Protein AF-A0A2D9GBA1-F1 (afdb_monomer)

Secondary structure (DSSP, 8-state):
----EEEEEEHHHHEEEEE-TT-EEEETTEEEEEEE--TTS-EEEEEPHHHHH-TTTT-SSEEEEEEETTEEEEEEEE--SSS--HIIIIIHHHHHHHHT-BTTEE-HHHH--SS--HHHHTBTB--TTHHHHHS--SEEPPHHHHHHHHHTHHHHSS-HHHHHHHGGGEEEEEEE-TTSS---GGGHHHHHHHHHHHHHHHHHHHHHHB--SS-TT---SB-GGG--HHHHHHHHHHHHHHHT-

Structure (mmCIF, N/CA/C/O backbone):
data_AF-A0A2D9GBA1-F1
#
_entry.id   AF-A0A2D9GBA1-F1
#
loop_
_atom_site.group_PDB
_atom_site.id
_atom_site.type_symbol
_atom_site.label_atom_id
_atom_site.label_alt_id
_atom_site.label_comp_id
_atom_site.label_asym_id
_atom_site.label_entity_id
_atom_site.label_seq_id
_atom_site.pdbx_PDB_ins_code
_atom_site.Cartn_x
_atom_site.Cartn_y
_atom_site.Cartn_z
_atom_site.occupancy
_atom_site.B_iso_or_equiv
_atom_site.auth_seq_id
_atom_site.auth_comp_id
_atom_site.auth_asym_id
_atom_site.auth_atom_id
_atom_site.pdbx_PDB_model_num
ATOM 1 N N . MET A 1 1 ? -22.176 -2.071 18.574 1.00 50.50 1 MET A N 1
ATOM 2 C CA . MET A 1 1 ? -20.781 -2.343 18.177 1.00 50.50 1 MET A CA 1
ATOM 3 C C . MET A 1 1 ? -20.318 -1.220 17.273 1.00 50.50 1 MET A C 1
ATOM 5 O O . MET A 1 1 ? -21.078 -0.788 16.412 1.00 50.50 1 MET A O 1
ATOM 9 N N . LYS A 1 2 ? -19.145 -0.663 17.540 1.00 62.94 2 LYS A N 1
ATOM 10 C CA . LYS A 1 2 ? -18.635 0.485 16.796 1.00 62.94 2 LYS A CA 1
ATOM 11 C C . LYS A 1 2 ? -18.026 0.060 15.461 1.00 62.94 2 LYS A C 1
ATOM 13 O O . LYS A 1 2 ? -17.567 -1.067 15.314 1.00 62.94 2 LYS A O 1
ATOM 18 N N . LYS A 1 3 ? -18.099 0.947 14.468 1.00 77.75 3 LYS A N 1
ATOM 19 C CA . LYS A 1 3 ? -17.964 0.598 13.052 1.00 77.75 3 LYS A CA 1
ATOM 20 C C . LYS A 1 3 ? -16.505 0.662 12.599 1.00 77.75 3 LYS A C 1
ATOM 22 O O . LYS A 1 3 ? -15.940 1.745 12.481 1.00 77.75 3 LYS A O 1
ATOM 27 N N . ILE A 1 4 ? -15.918 -0.491 12.276 1.00 86.00 4 ILE A N 1
ATOM 28 C CA . ILE A 1 4 ? -14.729 -0.531 11.417 1.00 86.00 4 ILE A CA 1
ATOM 29 C C . ILE A 1 4 ? -15.195 -0.194 10.005 1.00 86.00 4 ILE A C 1
ATOM 31 O O . ILE A 1 4 ? -16.0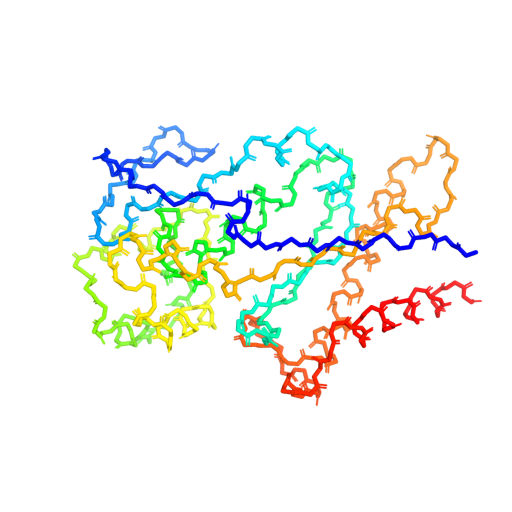39 -0.893 9.436 1.00 86.00 4 ILE A O 1
ATOM 35 N N . THR A 1 5 ? -14.678 0.899 9.450 1.00 88.69 5 THR A N 1
ATOM 36 C CA . THR A 1 5 ? -15.008 1.295 8.078 1.00 88.69 5 THR A CA 1
ATOM 37 C C . THR A 1 5 ? -13.979 0.704 7.128 1.00 88.69 5 THR A C 1
ATOM 39 O O . THR A 1 5 ? -12.782 0.718 7.402 1.00 88.69 5 THR A O 1
ATOM 42 N N . TYR A 1 6 ? -14.460 0.146 6.023 1.00 89.38 6 TYR A N 1
ATOM 43 C CA . TYR A 1 6 ? -13.643 -0.541 5.037 1.00 89.38 6 TYR A CA 1
ATOM 44 C C . TYR A 1 6 ? -13.775 0.142 3.681 1.00 89.38 6 TYR A C 1
ATOM 46 O O . TYR A 1 6 ? -14.885 0.334 3.180 1.00 89.38 6 TYR A O 1
ATOM 54 N N . HIS A 1 7 ? -12.633 0.470 3.087 1.00 91.94 7 HIS A N 1
ATOM 55 C CA . HIS A 1 7 ? -12.538 1.081 1.769 1.00 91.94 7 HIS A CA 1
ATOM 56 C C . HIS A 1 7 ? -11.675 0.233 0.842 1.00 91.94 7 HIS A C 1
ATOM 58 O O . HIS A 1 7 ? -10.654 -0.312 1.261 1.00 91.94 7 HIS A O 1
ATOM 64 N N . THR A 1 8 ? -12.079 0.155 -0.426 1.00 94.69 8 THR A N 1
ATOM 65 C CA . THR A 1 8 ? -11.348 -0.544 -1.489 1.00 94.69 8 THR A CA 1
ATOM 66 C C . THR A 1 8 ? -11.169 0.383 -2.673 1.00 94.69 8 THR A C 1
ATOM 68 O O . THR A 1 8 ? -12.131 1.017 -3.109 1.00 94.69 8 THR A O 1
ATOM 71 N N . HIS A 1 9 ? -9.954 0.444 -3.211 1.00 95.56 9 HIS A N 1
ATOM 72 C CA . HIS A 1 9 ? -9.634 1.297 -4.348 1.00 95.56 9 HIS A CA 1
ATOM 73 C C . HIS A 1 9 ? -8.654 0.615 -5.297 1.00 95.56 9 HIS A C 1
ATOM 75 O O . HIS A 1 9 ? -7.637 0.071 -4.864 1.00 95.56 9 HIS A O 1
ATOM 81 N N . LYS A 1 10 ? -8.925 0.688 -6.601 1.00 97.06 10 LYS A N 1
ATOM 82 C CA . LYS A 1 10 ? -7.969 0.270 -7.629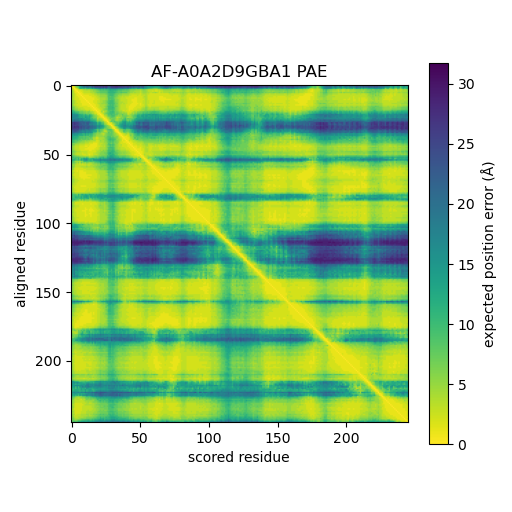 1.00 97.06 10 LYS A CA 1
ATOM 83 C C . LYS A 1 10 ? -6.883 1.323 -7.800 1.00 97.06 10 LYS A C 1
ATOM 85 O O . LYS A 1 10 ? -7.149 2.524 -7.710 1.00 97.06 10 LYS A O 1
ATOM 90 N N . ALA A 1 11 ? -5.646 0.882 -8.030 1.00 97.38 11 ALA A N 1
ATOM 91 C CA . ALA A 1 11 ? -4.542 1.817 -8.217 1.00 97.38 11 ALA A CA 1
ATOM 92 C C . ALA A 1 11 ? -4.711 2.647 -9.496 1.00 97.38 11 ALA A C 1
ATOM 94 O O . ALA A 1 11 ? -4.416 3.839 -9.468 1.00 97.38 11 ALA A O 1
ATOM 95 N N . GLU A 1 12 ? -5.229 2.050 -10.573 1.00 96.69 12 GLU A N 1
ATOM 96 C CA . GLU A 1 12 ? -5.469 2.739 -11.851 1.00 96.69 12 GLU A CA 1
ATOM 97 C C . GLU A 1 12 ? -6.432 3.932 -11.730 1.00 96.69 12 GLU A C 1
ATOM 99 O O . GLU A 1 12 ? -6.263 4.932 -12.422 1.00 96.69 12 GLU A O 1
ATOM 104 N N . ASP A 1 13 ? -7.395 3.880 -10.804 1.00 95.50 13 ASP A N 1
ATOM 105 C CA . ASP A 1 13 ? -8.321 4.993 -10.588 1.00 95.50 13 ASP A CA 1
ATOM 106 C C . ASP A 1 13 ? -7.647 6.157 -9.852 1.00 95.50 13 ASP A C 1
ATOM 108 O O . ASP A 1 13 ? -7.942 7.335 -10.096 1.00 95.50 13 ASP A O 1
ATOM 112 N N . MET A 1 14 ? -6.777 5.816 -8.897 1.00 94.50 14 MET A N 1
ATOM 113 C CA . MET A 1 14 ? -6.156 6.755 -7.963 1.00 94.50 14 MET A CA 1
ATOM 114 C C . MET A 1 14 ? -4.890 7.403 -8.502 1.00 94.50 14 MET A C 1
ATOM 116 O O . MET A 1 14 ? -4.565 8.520 -8.085 1.00 94.50 14 MET A O 1
ATOM 120 N N . PHE A 1 15 ? -4.171 6.712 -9.382 1.00 95.25 15 PHE A N 1
ATOM 121 C CA . PHE A 1 15 ? -2.838 7.096 -9.808 1.00 95.25 15 PHE A CA 1
ATOM 122 C C . PHE A 1 15 ? -2.733 7.201 -11.321 1.00 95.25 15 PHE A C 1
ATOM 124 O O . PHE A 1 15 ? -3.076 6.284 -12.058 1.00 95.25 15 PHE A O 1
ATOM 131 N N . GLU A 1 16 ? -2.148 8.304 -11.767 1.00 93.50 16 GLU A N 1
ATOM 132 C CA . GLU A 1 16 ? -1.677 8.472 -13.131 1.00 93.50 16 GLU A CA 1
ATOM 133 C C . GLU A 1 16 ? -0.152 8.368 -13.157 1.00 93.50 16 GLU A C 1
ATOM 135 O O . GLU A 1 16 ? 0.546 8.938 -12.316 1.00 93.50 16 GLU A O 1
ATOM 140 N N . VAL A 1 17 ? 0.369 7.640 -14.141 1.00 91.50 17 VAL A N 1
ATOM 141 C CA . VAL A 1 17 ? 1.807 7.498 -14.358 1.00 91.50 17 VAL A CA 1
ATOM 142 C C . VAL A 1 17 ? 2.256 8.517 -15.396 1.00 91.50 17 VAL A C 1
ATOM 144 O O . VAL A 1 17 ? 1.786 8.491 -16.538 1.00 91.50 17 VAL A O 1
ATOM 147 N N . THR A 1 18 ? 3.202 9.378 -15.025 1.00 90.00 18 THR A N 1
ATOM 148 C CA . THR A 1 18 ? 3.797 10.371 -15.931 1.00 90.00 18 THR A CA 1
ATOM 149 C C . THR A 1 18 ? 5.322 10.271 -15.941 1.00 90.00 18 THR A C 1
ATOM 151 O O . THR A 1 18 ? 5.943 9.799 -14.988 1.00 90.00 18 THR A O 1
ATOM 154 N N . ARG A 1 19 ? 5.955 10.681 -17.050 1.00 86.00 19 ARG A N 1
ATOM 155 C CA . ARG A 1 19 ? 7.415 10.850 -17.097 1.00 86.00 19 ARG A CA 1
ATOM 156 C C . ARG A 1 19 ? 7.761 12.231 -16.563 1.00 86.00 19 ARG A C 1
ATOM 158 O O . ARG A 1 19 ? 7.369 13.235 -17.160 1.00 86.00 19 ARG A O 1
ATOM 165 N N . ASN A 1 20 ? 8.587 12.286 -15.530 1.00 80.75 20 ASN A N 1
ATOM 166 C CA . ASN A 1 20 ? 9.262 13.512 -15.153 1.00 80.75 20 ASN A CA 1
ATOM 167 C C . ASN A 1 20 ? 10.344 13.827 -16.198 1.00 80.75 20 ASN A C 1
ATOM 169 O O . ASN A 1 20 ? 11.438 13.255 -16.190 1.00 80.75 20 ASN A O 1
ATOM 173 N N . LYS A 1 21 ? 10.026 14.753 -17.110 1.00 76.06 21 LYS A N 1
ATOM 174 C CA . LYS A 1 21 ? 10.924 15.190 -18.192 1.00 76.06 21 LYS A CA 1
ATOM 175 C C . LYS A 1 21 ? 12.188 15.877 -17.682 1.00 76.06 21 LYS A C 1
ATOM 177 O O . LYS A 1 21 ? 13.218 15.769 -18.332 1.00 76.06 21 LYS A O 1
ATOM 182 N N . SER A 1 22 ? 12.116 16.548 -16.531 1.00 70.00 22 SER A N 1
ATOM 183 C CA . SER A 1 22 ? 13.300 17.152 -15.911 1.00 70.00 22 SER A CA 1
ATOM 184 C C . SER A 1 22 ? 14.230 16.097 -15.317 1.00 70.00 22 SER A C 1
ATOM 186 O O . SER A 1 22 ? 15.402 16.367 -15.099 1.00 70.00 22 SER A O 1
ATOM 188 N N . GLY A 1 23 ? 13.701 14.907 -15.003 1.00 65.00 23 GLY A N 1
ATOM 189 C CA . GLY A 1 23 ? 14.405 13.886 -14.235 1.00 65.00 23 GLY A CA 1
ATOM 190 C C . GLY A 1 23 ? 14.683 14.288 -12.785 1.00 65.00 23 GLY A C 1
ATOM 191 O O . GLY A 1 23 ? 15.160 13.446 -12.036 1.00 65.00 23 GLY A O 1
ATOM 192 N N . VAL A 1 24 ? 14.367 15.523 -12.380 1.00 66.12 24 VAL A N 1
ATOM 193 C CA . VAL A 1 24 ? 14.747 16.139 -11.107 1.00 66.12 24 VAL A CA 1
ATOM 194 C C . VAL A 1 24 ? 13.686 15.909 -10.041 1.00 66.12 24 VAL A C 1
ATOM 196 O O . VAL A 1 24 ? 12.519 16.264 -10.215 1.00 66.12 24 VAL A O 1
ATOM 199 N N . PHE A 1 25 ? 14.121 15.400 -8.889 1.00 67.38 25 PHE A N 1
ATOM 200 C CA . PHE A 1 25 ? 13.291 15.266 -7.695 1.00 67.38 25 PHE A CA 1
ATOM 201 C C . PHE A 1 25 ? 13.899 15.947 -6.486 1.00 67.38 25 PHE A C 1
ATOM 203 O O . PHE A 1 25 ? 15.044 15.676 -6.133 1.00 67.38 25 PHE A O 1
ATOM 210 N N . LYS A 1 26 ? 13.093 16.787 -5.830 1.00 58.78 26 LYS A N 1
ATOM 211 C CA . LYS A 1 26 ? 13.441 17.454 -4.574 1.00 58.78 26 LYS A CA 1
ATOM 212 C C . LYS A 1 26 ? 12.914 16.648 -3.391 1.00 58.78 26 LYS A C 1
ATOM 214 O O . LYS A 1 26 ? 11.741 16.266 -3.365 1.00 58.78 26 LYS A O 1
ATOM 219 N N . LYS A 1 27 ? 13.768 16.400 -2.397 1.00 58.25 27 LYS A N 1
ATOM 220 C CA . LYS A 1 27 ? 13.350 15.776 -1.134 1.00 58.25 27 LYS A CA 1
ATOM 221 C C . LYS A 1 27 ? 12.373 16.710 -0.413 1.00 58.25 27 LYS A C 1
ATOM 223 O O . LYS A 1 27 ? 12.574 17.919 -0.383 1.00 58.25 27 LYS A O 1
ATOM 228 N N . SER A 1 28 ? 11.339 16.158 0.224 1.00 51.16 28 SER A N 1
ATOM 229 C CA . SER A 1 28 ? 10.342 16.958 0.952 1.00 51.16 28 SER A CA 1
ATOM 230 C C . SER A 1 28 ? 10.919 17.728 2.145 1.00 51.16 28 SER A C 1
ATOM 232 O O . SER A 1 28 ? 10.230 18.589 2.680 1.00 51.16 28 SER A O 1
ATOM 234 N N . HIS A 1 29 ? 12.124 17.384 2.622 1.00 42.28 29 HIS A N 1
ATOM 235 C CA . HIS A 1 29 ? 12.720 17.924 3.856 1.00 42.28 29 HIS A CA 1
ATOM 236 C C . HIS A 1 29 ? 14.151 18.464 3.678 1.00 42.28 29 HIS A C 1
ATOM 238 O O . HIS A 1 29 ? 14.767 18.875 4.654 1.00 42.28 29 HIS A O 1
ATOM 244 N N . SER A 1 30 ? 14.698 18.489 2.458 1.00 47.78 30 SER A N 1
ATOM 245 C CA . SER A 1 30 ? 15.937 19.223 2.182 1.00 47.78 30 SER A CA 1
ATOM 246 C C . SER A 1 30 ? 15.857 19.870 0.803 1.00 47.78 30 SER A C 1
ATOM 248 O O . SER A 1 30 ? 15.757 19.201 -0.224 1.00 47.78 30 SER A O 1
ATOM 250 N N . SER A 1 31 ? 15.899 21.200 0.779 1.00 48.88 31 SER A N 1
ATOM 251 C CA . SER A 1 31 ? 15.876 22.020 -0.440 1.00 48.88 31 SER A CA 1
ATOM 252 C C . SER A 1 31 ? 17.062 21.759 -1.377 1.00 48.88 31 SER A C 1
ATOM 254 O O . SER A 1 31 ? 17.017 22.161 -2.537 1.00 48.88 31 SER A O 1
ATOM 256 N N . ASN A 1 32 ? 18.103 21.074 -0.891 1.00 50.50 32 ASN A N 1
ATOM 257 C CA . ASN A 1 32 ? 19.417 21.026 -1.531 1.00 50.50 32 ASN A CA 1
ATOM 258 C C . ASN A 1 32 ? 19.727 19.695 -2.233 1.00 50.50 32 ASN A C 1
ATOM 260 O O . ASN A 1 32 ? 20.792 19.567 -2.827 1.00 50.50 32 ASN A O 1
ATOM 264 N N . GLN A 1 33 ? 18.843 18.693 -2.170 1.00 55.03 33 GLN A N 1
ATOM 265 C CA . GLN A 1 33 ? 19.072 17.415 -2.852 1.00 55.03 33 GLN A CA 1
ATOM 266 C C . GLN A 1 33 ? 18.121 17.248 -4.032 1.00 55.03 33 GLN A C 1
ATOM 268 O O . GLN A 1 33 ? 16.926 16.999 -3.863 1.00 55.03 33 GLN A O 1
ATOM 273 N N . ILE A 1 34 ? 18.701 17.393 -5.223 1.00 57.62 34 ILE A N 1
ATOM 274 C CA . ILE A 1 34 ? 18.107 17.086 -6.519 1.00 57.62 34 ILE A CA 1
ATOM 275 C C . ILE A 1 34 ? 18.652 15.728 -6.962 1.00 57.62 34 ILE A C 1
ATOM 277 O O . ILE A 1 34 ? 19.860 15.566 -7.119 1.00 57.62 34 ILE A O 1
ATOM 281 N N . ASN A 1 35 ? 17.768 14.751 -7.154 1.00 62.44 35 ASN A N 1
ATOM 282 C CA . ASN A 1 35 ? 18.131 13.503 -7.821 1.00 62.44 35 ASN A CA 1
ATOM 283 C C . ASN A 1 35 ? 17.708 13.583 -9.280 1.00 62.44 35 ASN A C 1
ATOM 285 O O . ASN A 1 35 ? 16.515 13.716 -9.543 1.00 62.44 35 ASN A O 1
ATOM 289 N N . GLU A 1 36 ? 18.669 13.476 -10.194 1.00 67.19 36 GLU A N 1
ATOM 290 C CA . GLU A 1 36 ? 18.410 13.283 -11.618 1.00 67.19 36 GLU A CA 1
ATOM 291 C C . GLU A 1 36 ? 18.253 11.790 -11.916 1.00 67.19 36 GLU A C 1
ATOM 293 O O . GLU A 1 36 ? 19.152 10.984 -11.672 1.00 67.19 36 GLU A O 1
ATOM 298 N N . CYS A 1 37 ? 17.090 11.409 -12.431 1.00 68.06 37 CYS A N 1
ATOM 299 C CA . CYS A 1 37 ? 16.800 10.063 -12.904 1.00 68.06 37 CYS A CA 1
ATOM 300 C C . CYS A 1 37 ? 16.496 10.101 -14.403 1.00 68.06 37 CYS A C 1
ATOM 302 O O . CYS A 1 37 ? 15.832 11.016 -14.890 1.00 68.06 37 CYS A O 1
ATOM 304 N N . LYS A 1 38 ? 16.929 9.069 -15.130 1.00 72.25 38 LYS A N 1
ATOM 305 C CA . LYS A 1 38 ? 16.489 8.794 -16.505 1.00 72.25 38 LYS A CA 1
ATOM 306 C C . LYS A 1 38 ? 15.443 7.688 -16.496 1.00 72.25 38 LYS A C 1
ATOM 308 O O . LYS A 1 38 ? 15.312 6.969 -15.507 1.00 72.25 38 LYS A O 1
ATOM 313 N N . PHE A 1 39 ? 14.691 7.548 -17.583 1.00 69.19 39 PHE A N 1
ATOM 314 C CA . PHE A 1 39 ? 13.842 6.373 -17.782 1.00 69.19 39 PHE A CA 1
ATOM 315 C C . PHE A 1 39 ? 14.700 5.105 -17.647 1.00 69.19 39 PHE A C 1
ATOM 317 O O . PHE A 1 39 ? 15.828 5.122 -18.141 1.00 69.19 39 PHE A O 1
ATOM 324 N N . PRO A 1 40 ? 14.231 4.042 -16.970 1.00 70.62 40 PRO A N 1
ATOM 325 C CA . PRO A 1 40 ? 12.875 3.796 -16.449 1.00 70.62 40 PRO A CA 1
ATOM 326 C C . PRO A 1 40 ? 12.473 4.453 -15.116 1.00 70.62 40 PRO A C 1
ATOM 328 O O . PRO A 1 40 ? 11.372 4.230 -14.613 1.00 70.62 40 PRO A O 1
ATOM 331 N N . TYR A 1 41 ? 13.360 5.237 -14.522 1.00 74.94 41 TYR A N 1
ATOM 332 C CA . TYR A 1 41 ? 13.307 5.662 -13.123 1.00 74.94 41 TYR A CA 1
ATOM 333 C C . TYR A 1 41 ? 12.807 7.093 -12.904 1.00 74.94 41 TYR A C 1
ATOM 335 O O . TYR A 1 41 ? 12.645 7.526 -11.764 1.00 74.94 41 TYR A O 1
ATOM 343 N N . ASN A 1 42 ? 12.578 7.840 -13.981 1.00 78.94 42 ASN A N 1
ATOM 344 C CA . ASN A 1 42 ? 12.030 9.194 -13.960 1.00 78.94 42 ASN A CA 1
ATOM 345 C C . ASN A 1 42 ? 10.497 9.194 -14.002 1.00 78.94 42 ASN A C 1
ATOM 347 O O . ASN A 1 42 ? 9.895 9.994 -14.716 1.00 78.94 42 ASN A O 1
ATOM 351 N N . ILE A 1 43 ? 9.869 8.265 -13.288 1.00 85.62 43 ILE A N 1
ATOM 352 C CA . ILE A 1 43 ? 8.420 8.109 -13.286 1.00 85.62 43 ILE A CA 1
ATOM 353 C C . ILE A 1 43 ? 7.821 8.722 -12.026 1.00 85.62 43 ILE A C 1
ATOM 355 O O . ILE A 1 43 ? 8.321 8.514 -10.917 1.00 85.62 43 ILE A O 1
ATOM 359 N N . ASP A 1 44 ? 6.714 9.427 -12.234 1.00 87.44 44 ASP A N 1
ATOM 360 C CA . ASP A 1 44 ? 5.854 9.965 -11.196 1.00 87.44 44 ASP A CA 1
ATOM 361 C C . ASP A 1 44 ? 4.518 9.241 -11.137 1.00 87.44 44 ASP A C 1
ATOM 363 O O . ASP A 1 44 ? 3.834 9.082 -12.147 1.00 87.44 44 ASP A O 1
ATOM 367 N N . PHE A 1 45 ? 4.134 8.866 -9.918 1.00 91.38 45 PHE A N 1
ATOM 368 C CA . PHE A 1 45 ? 2.799 8.379 -9.584 1.00 91.38 45 PHE A CA 1
ATOM 369 C C . PHE A 1 45 ? 1.977 9.566 -9.070 1.00 91.38 45 PHE A C 1
ATOM 371 O O . PHE A 1 45 ? 1.946 9.872 -7.869 1.00 91.38 45 PHE A O 1
ATOM 378 N N . CYS A 1 46 ? 1.360 10.285 -10.002 1.00 91.75 46 CYS A N 1
ATOM 379 C CA . CYS A 1 46 ? 0.524 11.448 -9.738 1.00 91.75 46 CYS A CA 1
ATOM 380 C C . CYS A 1 46 ? -0.813 11.001 -9.143 1.00 91.75 46 CYS A C 1
ATOM 382 O O . CYS A 1 46 ? -1.472 10.117 -9.677 1.00 91.75 46 CYS A O 1
ATOM 384 N N . ILE A 1 47 ? -1.232 11.615 -8.036 1.00 92.00 47 ILE A N 1
ATOM 385 C CA . ILE A 1 47 ? -2.509 11.279 -7.397 1.00 92.00 47 ILE A CA 1
ATOM 386 C C . ILE A 1 47 ? -3.623 12.052 -8.094 1.00 92.00 47 ILE A C 1
ATOM 388 O O . ILE A 1 47 ? -3.549 13.278 -8.212 1.00 92.00 47 ILE A O 1
ATOM 392 N N . ASN A 1 48 ? -4.676 11.351 -8.502 1.00 91.50 48 ASN A N 1
ATOM 393 C CA . ASN A 1 48 ? -5.863 11.976 -9.061 1.00 91.50 48 ASN A CA 1
ATOM 394 C C . ASN A 1 48 ? -6.517 12.901 -8.014 1.00 91.50 48 ASN A C 1
ATOM 396 O O . ASN A 1 48 ? -6.813 12.496 -6.885 1.00 91.50 48 ASN A O 1
ATOM 400 N N . LYS A 1 49 ? -6.757 14.161 -8.403 1.00 88.94 49 LYS A N 1
ATOM 401 C CA . LYS A 1 49 ? -7.239 15.238 -7.521 1.00 88.94 49 LYS A CA 1
ATOM 402 C C . LYS A 1 49 ? -8.515 14.870 -6.758 1.00 88.94 49 LYS A C 1
ATOM 404 O O . LYS A 1 49 ? -8.644 15.286 -5.608 1.00 88.94 49 LYS A O 1
ATOM 409 N N . LYS A 1 50 ? -9.403 14.049 -7.340 1.00 88.69 50 LYS A N 1
ATOM 410 C CA . LYS A 1 50 ? -10.654 13.614 -6.687 1.00 88.69 50 LYS A CA 1
ATOM 411 C C . LYS A 1 50 ? -10.418 12.872 -5.362 1.00 88.69 50 LYS A C 1
ATOM 413 O O . LYS A 1 50 ? -11.226 12.980 -4.446 1.00 88.69 50 LYS A O 1
ATOM 418 N N . TYR A 1 51 ? -9.283 12.181 -5.226 1.00 87.25 51 TYR A N 1
ATOM 419 C CA . TYR A 1 51 ? -8.912 11.465 -3.999 1.00 87.25 51 TYR A CA 1
ATOM 420 C C . TYR A 1 51 ? -8.150 12.330 -2.989 1.00 87.25 51 TYR A C 1
ATOM 422 O O . TYR A 1 51 ? -8.043 11.972 -1.817 1.00 87.25 51 TYR A O 1
ATOM 430 N N . LEU A 1 52 ? -7.622 13.483 -3.412 1.00 82.00 52 LEU A N 1
ATOM 431 C CA . LEU A 1 52 ? -7.005 14.450 -2.498 1.00 82.00 52 LEU A CA 1
ATOM 432 C C . LEU A 1 52 ? -8.060 15.302 -1.780 1.00 82.00 52 LEU A C 1
ATOM 434 O O . LEU A 1 52 ? -7.835 15.727 -0.644 1.00 82.00 52 LEU A O 1
ATOM 438 N N . SER A 1 53 ? -9.205 15.546 -2.424 1.00 77.56 53 SER A N 1
ATOM 439 C CA . SER A 1 53 ? -10.321 16.296 -1.840 1.00 77.56 53 SER A CA 1
ATOM 440 C C . SER A 1 53 ? -11.140 15.485 -0.831 1.00 77.56 53 SER A C 1
ATOM 442 O O . SER A 1 53 ? -11.731 16.072 0.076 1.00 77.56 53 SER A O 1
ATOM 444 N N . ASP A 1 54 ? -11.146 14.154 -0.936 1.00 71.38 54 ASP A N 1
ATOM 445 C CA . ASP A 1 54 ? -11.849 13.273 -0.000 1.00 71.38 54 ASP A CA 1
ATOM 446 C C . ASP A 1 54 ? -11.071 13.118 1.317 1.00 71.38 54 ASP A C 1
ATOM 448 O O . ASP A 1 54 ? -10.212 12.256 1.503 1.00 71.38 54 ASP A O 1
ATOM 452 N N . LYS A 1 55 ? -11.351 14.009 2.269 1.00 67.31 55 LYS A N 1
ATOM 453 C CA . LYS A 1 55 ? -10.631 14.042 3.547 1.00 67.31 55 LYS A CA 1
ATOM 454 C C . LYS A 1 55 ? -11.089 12.981 4.549 1.00 67.31 55 LYS A C 1
ATOM 456 O O . LYS A 1 55 ? -10.390 12.826 5.545 1.00 67.31 55 LYS A O 1
ATOM 461 N N . LYS A 1 56 ? -12.229 12.303 4.366 1.00 74.56 56 LYS A N 1
ATOM 462 C CA . LYS A 1 56 ? -12.765 11.386 5.396 1.00 74.56 56 LYS A CA 1
ATOM 463 C C . LYS A 1 56 ? -12.290 9.948 5.195 1.00 74.56 56 LYS A C 1
ATOM 465 O O . LYS A 1 56 ? -11.846 9.325 6.156 1.00 74.56 56 LYS A O 1
ATOM 470 N N . ASN A 1 57 ? -12.282 9.464 3.956 1.00 82.56 57 ASN A N 1
ATOM 471 C CA . ASN A 1 57 ? -12.001 8.053 3.660 1.00 82.56 57 ASN A CA 1
ATOM 472 C C . ASN A 1 57 ? -10.499 7.698 3.698 1.00 82.56 57 ASN A C 1
ATOM 474 O O . ASN A 1 57 ? -10.130 6.531 3.780 1.00 82.56 57 ASN A O 1
ATOM 478 N N . PHE A 1 58 ? -9.612 8.702 3.682 1.00 87.31 58 PHE A N 1
ATOM 479 C CA . PHE A 1 58 ? -8.152 8.511 3.595 1.00 87.31 58 PHE A CA 1
ATOM 480 C C . PHE A 1 58 ? -7.374 8.996 4.824 1.00 87.31 58 PHE A C 1
ATOM 482 O O . PHE A 1 58 ? -6.149 9.158 4.763 1.00 87.31 58 PHE A O 1
ATOM 489 N N . LYS A 1 59 ? -8.078 9.256 5.930 1.00 87.06 59 LYS A N 1
ATOM 490 C CA . LYS A 1 59 ? -7.518 9.752 7.196 1.00 87.06 59 LYS A CA 1
ATOM 491 C C . LYS A 1 59 ? -7.794 8.810 8.360 1.00 87.06 59 LYS A C 1
ATOM 493 O O . LYS A 1 59 ? -8.579 7.873 8.236 1.00 87.06 59 LYS A O 1
ATOM 498 N N . GLY A 1 60 ? -7.170 9.081 9.500 1.00 87.38 60 GLY A N 1
ATOM 499 C CA . GLY A 1 60 ? -7.385 8.292 10.701 1.00 87.38 60 GLY A CA 1
ATOM 500 C C . GLY A 1 60 ? -6.451 7.112 10.824 1.00 87.38 60 GLY A C 1
ATOM 501 O O . GLY A 1 60 ? -5.668 6.864 9.917 1.00 87.38 60 GLY A O 1
ATOM 502 N N . SER A 1 61 ? -6.520 6.410 11.946 1.00 91.25 61 SER A N 1
ATOM 503 C CA . SER A 1 61 ? -5.684 5.239 12.174 1.00 91.25 61 SER A CA 1
ATOM 504 C C . SER A 1 61 ? -6.335 3.988 11.595 1.00 91.25 61 SER A C 1
ATOM 506 O O . SER A 1 61 ? -7.557 3.827 11.644 1.00 91.25 61 SER A O 1
ATOM 508 N N . GLY A 1 62 ? -5.526 3.079 11.064 1.00 94.12 62 GLY A N 1
ATOM 509 C CA . GLY A 1 62 ? -6.043 1.848 10.493 1.00 94.12 62 GLY A CA 1
ATOM 510 C C . GLY A 1 62 ? -5.005 0.947 9.850 1.00 94.12 62 GLY A C 1
ATOM 511 O O . GLY A 1 62 ? -3.829 1.298 9.700 1.00 94.12 62 GLY A O 1
ATOM 512 N N . ILE A 1 63 ? -5.476 -0.226 9.444 1.00 96.25 63 ILE A N 1
ATOM 513 C CA . ILE A 1 63 ? -4.693 -1.218 8.710 1.00 96.25 63 ILE A CA 1
ATOM 514 C C . ILE A 1 63 ? -4.939 -1.020 7.226 1.00 96.25 63 ILE A C 1
ATOM 516 O O . ILE A 1 63 ? -6.085 -0.913 6.795 1.00 96.25 63 ILE A O 1
ATOM 520 N N . TYR A 1 64 ? -3.879 -0.987 6.429 1.00 96.56 64 TYR A N 1
ATOM 521 C CA . TYR A 1 64 ? -3.997 -1.029 4.981 1.00 96.56 64 TYR A CA 1
ATOM 522 C C . TYR A 1 64 ? -3.351 -2.275 4.414 1.00 96.56 64 TYR A C 1
ATOM 524 O O . TYR A 1 64 ? -2.338 -2.764 4.915 1.00 96.56 64 TYR A O 1
ATOM 532 N N . LEU A 1 65 ? -3.938 -2.745 3.324 1.00 96.44 65 LEU A N 1
ATOM 533 C CA . LEU A 1 65 ? -3.461 -3.892 2.576 1.00 96.44 65 LEU A CA 1
ATOM 534 C C . LEU A 1 65 ? -3.168 -3.476 1.140 1.00 96.44 65 LEU A C 1
ATOM 536 O O . LEU A 1 65 ? -3.794 -2.550 0.611 1.00 96.44 65 LEU A O 1
ATOM 540 N N . ILE A 1 66 ? -2.230 -4.176 0.514 1.00 97.12 66 ILE A N 1
ATOM 541 C CA . ILE A 1 66 ? -1.941 -4.049 -0.913 1.00 97.12 66 ILE A CA 1
ATOM 542 C C . ILE A 1 66 ? -2.022 -5.437 -1.522 1.00 97.12 66 ILE A C 1
ATOM 544 O O . ILE A 1 66 ? -1.296 -6.345 -1.116 1.00 97.12 66 ILE A O 1
ATOM 548 N N . GLU A 1 67 ? -2.892 -5.574 -2.505 1.00 95.88 67 GLU A N 1
ATOM 549 C CA . GLU A 1 67 ? -3.045 -6.765 -3.322 1.00 95.88 67 GLU A CA 1
ATOM 550 C C . GLU A 1 67 ? -2.456 -6.507 -4.706 1.00 95.88 67 GLU A C 1
ATOM 552 O O . GLU A 1 67 ? -2.556 -5.395 -5.228 1.00 95.88 67 GLU A O 1
ATOM 557 N N . PHE A 1 68 ? -1.841 -7.531 -5.288 1.00 95.88 68 PHE A N 1
ATOM 558 C CA . PHE A 1 68 ? -1.361 -7.535 -6.661 1.00 95.88 68 PHE A CA 1
ATOM 559 C C . PHE A 1 68 ? -1.780 -8.835 -7.343 1.00 95.88 68 PHE A C 1
ATOM 561 O O . PHE A 1 68 ? -1.525 -9.908 -6.801 1.00 95.88 68 PHE A O 1
ATOM 568 N N . LYS A 1 69 ? -2.423 -8.758 -8.515 1.00 94.44 69 LYS A N 1
ATOM 569 C CA . LYS A 1 69 ? -2.952 -9.931 -9.243 1.00 94.44 69 LYS A CA 1
ATOM 570 C C . LYS A 1 69 ? -3.815 -10.849 -8.361 1.00 94.44 69 LYS A C 1
ATOM 572 O O . LYS A 1 69 ? -3.704 -12.070 -8.435 1.00 94.44 69 LYS A O 1
ATOM 577 N N . ARG A 1 70 ? -4.682 -10.262 -7.525 1.00 91.62 70 ARG A N 1
ATOM 578 C CA . ARG A 1 70 ? -5.555 -10.981 -6.570 1.00 91.62 70 ARG A CA 1
ATOM 579 C C . ARG A 1 70 ? -4.832 -11.704 -5.431 1.00 91.62 70 ARG A C 1
ATOM 581 O O . ARG A 1 70 ? -5.447 -12.497 -4.729 1.00 91.62 70 ARG A O 1
ATOM 588 N N . GLU A 1 71 ? -3.550 -11.424 -5.224 1.00 91.62 71 GLU A N 1
ATOM 589 C CA . GLU A 1 71 ? -2.775 -11.949 -4.106 1.00 91.62 71 GLU A CA 1
ATOM 590 C C . GLU A 1 71 ? -2.419 -10.820 -3.141 1.00 91.62 71 GLU A C 1
ATOM 592 O O . GLU A 1 71 ? -1.899 -9.778 -3.550 1.00 91.62 71 GLU A O 1
ATOM 597 N N . LEU A 1 72 ? -2.671 -11.011 -1.847 1.00 92.94 72 LEU A N 1
ATOM 598 C CA . LEU A 1 72 ? -2.217 -10.066 -0.838 1.00 92.94 72 LEU A CA 1
ATOM 599 C C . LEU A 1 72 ? -0.685 -10.076 -0.792 1.00 92.94 72 LEU A C 1
ATOM 601 O O . LEU A 1 72 ? -0.059 -11.088 -0.505 1.00 92.94 72 LEU A O 1
ATOM 605 N N . ILE A 1 73 ? -0.056 -8.934 -1.047 1.00 93.56 73 ILE A N 1
ATOM 606 C CA . ILE A 1 73 ? 1.408 -8.839 -1.060 1.00 93.56 73 ILE A CA 1
ATOM 607 C C . ILE A 1 73 ? 1.954 -8.048 0.120 1.00 93.56 73 ILE A C 1
ATOM 609 O O . ILE A 1 73 ? 3.135 -8.186 0.434 1.00 93.56 73 ILE A O 1
ATOM 613 N N . TYR A 1 74 ? 1.131 -7.226 0.776 1.00 94.69 74 TYR A N 1
ATOM 614 C CA . TYR A 1 74 ? 1.589 -6.356 1.854 1.00 94.69 74 TYR A CA 1
ATOM 615 C C . TYR A 1 74 ? 0.480 -6.011 2.853 1.00 94.69 74 TYR A C 1
ATOM 617 O O . TYR A 1 74 ? -0.628 -5.653 2.457 1.00 94.69 74 TYR A O 1
ATOM 625 N N . ILE A 1 75 ? 0.827 -6.031 4.139 1.00 95.31 75 ILE A N 1
ATOM 626 C CA . ILE A 1 75 ? 0.033 -5.534 5.268 1.00 95.31 75 ILE A CA 1
ATOM 627 C C . ILE A 1 75 ? 0.814 -4.387 5.909 1.00 95.31 75 ILE A C 1
ATOM 629 O O . ILE A 1 75 ? 2.020 -4.499 6.125 1.00 95.31 75 ILE A O 1
ATOM 633 N N . GLY A 1 76 ? 0.159 -3.285 6.249 1.00 95.12 76 GLY A N 1
ATOM 634 C CA . GLY A 1 76 ? 0.808 -2.247 7.038 1.00 95.12 76 GLY A CA 1
ATOM 635 C C . GLY A 1 76 ? -0.153 -1.397 7.844 1.00 95.12 76 GLY A C 1
ATOM 636 O O . GLY A 1 76 ? -1.367 -1.428 7.650 1.00 95.12 76 GLY A O 1
ATOM 637 N N . LYS A 1 77 ? 0.416 -0.586 8.734 1.00 95.06 77 LYS A N 1
ATOM 638 C CA . LYS A 1 77 ? -0.336 0.373 9.553 1.00 95.06 77 LYS A CA 1
ATOM 639 C C . LYS A 1 77 ? -0.215 1.826 9.123 1.00 95.06 77 LYS A C 1
ATOM 641 O O . LYS A 1 77 ? 0.862 2.332 8.778 1.00 95.06 77 LYS A O 1
ATOM 646 N N . PHE A 1 78 ? -1.316 2.549 9.257 1.00 93.94 78 PHE A N 1
ATOM 647 C CA . PHE A 1 78 ? -1.358 4.002 9.223 1.00 93.94 78 PHE A CA 1
ATOM 648 C C . PHE A 1 78 ? -1.793 4.498 10.608 1.00 93.94 78 PHE A C 1
ATOM 650 O O . PHE A 1 78 ? -2.888 4.210 11.057 1.00 93.94 78 PHE A O 1
ATOM 657 N N . ARG A 1 79 ? -0.884 5.169 11.327 1.00 88.88 79 ARG A N 1
ATOM 658 C CA . ARG A 1 79 ? -1.087 5.679 12.700 1.00 88.88 79 ARG A CA 1
ATOM 659 C C . ARG A 1 79 ? -1.615 7.122 12.821 1.00 88.88 79 ARG A C 1
ATOM 661 O O . ARG A 1 79 ? -2.093 7.468 13.898 1.00 88.88 79 ARG A O 1
ATOM 668 N N . PRO A 1 80 ? -1.448 8.025 11.834 1.00 80.44 80 PRO A N 1
ATOM 669 C CA . PRO A 1 80 ? -1.949 9.387 11.975 1.00 80.44 80 PRO A CA 1
ATOM 670 C C . PRO A 1 80 ? -3.475 9.442 12.122 1.00 80.44 80 PRO A C 1
ATOM 672 O O . PRO A 1 80 ? -4.210 9.203 11.173 1.00 80.44 80 PRO A O 1
ATOM 675 N N . TYR A 1 81 ? -3.944 9.816 13.313 1.00 69.44 81 TYR A N 1
ATOM 676 C CA . TYR A 1 81 ? -5.375 9.844 13.610 1.00 69.44 81 TYR A CA 1
ATOM 677 C C . TYR A 1 81 ? -6.101 11.088 13.053 1.00 69.44 81 TYR A C 1
ATOM 679 O O . TYR A 1 81 ? -7.132 10.993 12.398 1.00 69.44 81 TYR A O 1
ATOM 687 N N . TYR A 1 82 ? -5.547 12.286 13.256 1.00 67.50 82 TYR A N 1
ATOM 688 C CA . TYR A 1 82 ? -6.208 13.541 12.856 1.00 67.50 82 TYR A CA 1
ATOM 689 C C . TYR A 1 82 ? -5.647 14.168 11.570 1.00 67.50 82 TYR A C 1
ATOM 691 O O . TYR A 1 82 ? -6.274 15.034 10.955 1.00 67.50 82 TYR A O 1
ATOM 699 N N . GLU A 1 83 ? -4.461 13.737 11.146 1.00 71.81 83 GLU A N 1
ATOM 700 C CA . GLU A 1 83 ? -3.662 14.402 10.118 1.00 71.81 83 GLU A CA 1
ATOM 701 C C . GLU A 1 83 ? -3.102 13.407 9.105 1.00 71.81 83 GLU A C 1
ATOM 703 O O . GLU A 1 83 ? -3.104 12.201 9.322 1.00 71.81 83 GLU A O 1
ATOM 708 N N . GLY A 1 84 ? -2.607 13.921 7.980 1.00 76.31 84 GLY A N 1
ATOM 709 C CA . GLY A 1 84 ? -2.063 13.100 6.903 1.00 76.31 84 GLY A CA 1
ATOM 710 C C . GLY A 1 84 ? -3.126 12.566 5.943 1.00 76.31 84 GLY A C 1
ATOM 711 O O . GLY A 1 84 ? -4.311 12.863 6.058 1.00 76.31 84 GLY A O 1
ATOM 712 N N . ASN A 1 85 ? -2.665 11.842 4.928 1.00 87.56 85 ASN A N 1
ATOM 713 C CA . ASN A 1 85 ? -3.486 11.155 3.936 1.00 87.56 85 ASN A CA 1
ATOM 714 C C . ASN A 1 85 ? -2.737 9.873 3.546 1.00 87.56 85 ASN A C 1
ATOM 716 O O . ASN A 1 85 ? -1.554 9.937 3.175 1.00 87.56 85 ASN A O 1
ATOM 720 N N . ILE A 1 86 ? -3.395 8.719 3.663 1.00 92.12 86 ILE A N 1
ATOM 721 C CA . ILE A 1 86 ? -2.755 7.416 3.446 1.00 92.12 86 ILE A CA 1
ATOM 722 C C . ILE A 1 86 ? -2.241 7.237 2.011 1.00 92.12 86 ILE A C 1
ATOM 724 O O . ILE A 1 86 ? -1.177 6.652 1.806 1.00 92.12 86 ILE A O 1
ATOM 728 N N . ILE A 1 87 ? -2.916 7.827 1.022 1.00 93.06 87 ILE A N 1
ATOM 729 C CA . ILE A 1 87 ? -2.513 7.773 -0.386 1.00 93.06 87 ILE A CA 1
ATOM 730 C C . ILE A 1 87 ? -1.138 8.421 -0.553 1.00 93.06 87 ILE A C 1
ATOM 732 O O . ILE A 1 87 ? -0.213 7.816 -1.094 1.00 93.06 87 ILE A O 1
ATOM 736 N N . MET A 1 88 ? -0.972 9.642 -0.032 1.00 89.00 88 MET A N 1
ATOM 737 C CA . MET A 1 88 ? 0.270 10.406 -0.191 1.00 89.00 88 MET A CA 1
ATOM 738 C C . MET A 1 88 ? 1.444 9.829 0.598 1.00 89.00 88 MET A C 1
ATOM 740 O O . MET A 1 88 ? 2.590 9.935 0.149 1.00 89.00 88 MET A O 1
ATOM 744 N N . THR A 1 89 ? 1.153 9.301 1.789 1.00 88.44 89 THR A N 1
ATOM 745 C CA . THR A 1 89 ? 2.157 8.937 2.801 1.00 88.44 89 THR A CA 1
ATOM 746 C C . THR A 1 89 ? 2.501 7.453 2.809 1.00 88.44 89 THR A C 1
ATOM 748 O O . THR A 1 89 ? 3.580 7.098 3.278 1.00 88.44 89 THR A O 1
ATOM 751 N N . ARG A 1 90 ? 1.618 6.585 2.295 1.00 92.12 90 ARG A N 1
ATOM 752 C CA . ARG A 1 90 ? 1.805 5.128 2.275 1.00 92.12 90 ARG A CA 1
ATOM 753 C C . ARG A 1 90 ? 1.656 4.546 0.877 1.00 92.12 90 ARG A C 1
ATOM 755 O O . ARG A 1 90 ? 2.641 4.040 0.354 1.00 92.12 90 ARG A O 1
ATOM 762 N N . TRP A 1 91 ? 0.484 4.634 0.248 1.00 94.94 91 TRP A N 1
ATOM 763 C CA . TRP A 1 91 ? 0.231 3.905 -1.006 1.00 94.94 91 TRP A CA 1
ATOM 764 C C . TRP A 1 91 ? 1.096 4.375 -2.171 1.00 94.94 91 TRP A C 1
ATOM 766 O O . TRP A 1 91 ? 1.681 3.541 -2.854 1.00 94.94 91 TRP A O 1
ATOM 776 N N . ARG A 1 92 ? 1.261 5.690 -2.358 1.00 92.88 92 ARG A N 1
ATOM 777 C CA . ARG A 1 92 ? 2.140 6.227 -3.406 1.00 92.88 92 ARG A CA 1
ATOM 778 C C . ARG A 1 92 ? 3.602 5.794 -3.207 1.00 92.88 92 ARG A C 1
ATOM 780 O O . ARG A 1 92 ? 4.157 5.218 -4.139 1.00 92.88 92 ARG A O 1
ATOM 787 N N . PRO A 1 93 ? 4.234 5.997 -2.028 1.00 89.50 93 PRO A N 1
ATOM 788 C CA . PRO A 1 93 ? 5.556 5.425 -1.765 1.00 89.50 93 PRO A CA 1
ATOM 789 C C . PRO A 1 93 ? 5.622 3.906 -1.972 1.00 89.50 93 PRO A C 1
ATOM 791 O O . PRO A 1 93 ? 6.607 3.400 -2.501 1.00 89.50 93 PRO A O 1
ATOM 794 N N . HIS A 1 94 ? 4.580 3.161 -1.596 1.00 92.81 94 HIS A N 1
ATOM 795 C CA . HIS A 1 94 ? 4.564 1.715 -1.806 1.00 92.81 94 HIS A CA 1
ATOM 796 C C . HIS A 1 94 ? 4.550 1.337 -3.279 1.00 92.81 94 HIS A C 1
ATOM 798 O O . HIS A 1 94 ? 5.391 0.532 -3.655 1.00 92.81 94 HIS A O 1
ATOM 804 N N . LEU A 1 95 ? 3.717 1.953 -4.124 1.00 93.62 95 LEU A N 1
ATOM 805 C CA . LEU A 1 95 ? 3.752 1.719 -5.577 1.00 93.62 95 LEU A CA 1
ATOM 806 C C . LEU A 1 95 ? 5.131 1.986 -6.161 1.00 93.62 95 LEU A C 1
ATOM 808 O O . LEU A 1 95 ? 5.655 1.171 -6.917 1.00 93.62 95 LEU A O 1
ATOM 812 N N . GLU A 1 96 ? 5.747 3.097 -5.766 1.00 89.50 96 GLU A N 1
ATOM 813 C CA . GLU A 1 96 ? 7.092 3.445 -6.210 1.00 89.50 96 GLU A CA 1
ATOM 814 C C . GLU A 1 96 ? 8.093 2.339 -5.868 1.00 89.50 96 GLU A C 1
ATOM 816 O O . GLU A 1 96 ? 8.850 1.912 -6.738 1.00 89.50 96 GLU A O 1
ATOM 821 N N . THR A 1 97 ? 8.068 1.837 -4.630 1.00 87.25 97 THR A N 1
ATOM 822 C CA . THR A 1 97 ? 9.004 0.799 -4.165 1.00 87.25 97 THR A CA 1
ATOM 823 C C . THR A 1 97 ? 8.687 -0.612 -4.658 1.00 87.25 97 THR A C 1
ATOM 825 O O . THR A 1 97 ? 9.614 -1.371 -4.920 1.00 87.25 97 THR A O 1
ATOM 828 N N . LEU A 1 98 ? 7.409 -0.965 -4.812 1.00 91.50 98 LEU A N 1
ATOM 829 C CA . LEU A 1 98 ? 6.946 -2.269 -5.300 1.00 91.50 98 LEU A CA 1
ATOM 830 C C . LEU A 1 98 ? 7.196 -2.441 -6.797 1.00 91.50 98 LEU A C 1
ATOM 832 O O . LEU A 1 98 ? 7.486 -3.542 -7.244 1.00 91.50 98 LEU A O 1
ATOM 836 N N . THR A 1 99 ? 7.111 -1.354 -7.564 1.00 89.94 99 THR A N 1
ATOM 837 C CA . THR A 1 99 ? 7.454 -1.358 -8.995 1.00 89.94 99 THR A CA 1
ATOM 838 C C . THR A 1 99 ? 8.933 -1.056 -9.236 1.00 89.94 99 THR A C 1
ATOM 840 O O . THR A 1 99 ? 9.455 -1.329 -10.312 1.00 89.94 99 THR A O 1
ATOM 843 N N . ASN A 1 100 ? 9.620 -0.468 -8.251 1.00 83.69 100 ASN A N 1
ATOM 844 C CA . ASN A 1 100 ? 10.963 0.103 -8.371 1.00 83.69 100 ASN A CA 1
ATOM 845 C C . ASN A 1 100 ? 11.076 1.221 -9.441 1.00 83.69 100 ASN A C 1
ATOM 847 O O . ASN A 1 100 ? 12.171 1.513 -9.929 1.00 83.69 100 ASN A O 1
ATOM 851 N N . ARG A 1 101 ? 9.961 1.878 -9.807 1.00 81.94 101 ARG A N 1
ATOM 852 C CA . ARG A 1 101 ? 9.905 2.896 -10.882 1.00 81.94 101 ARG A CA 1
ATOM 853 C C . ARG A 1 101 ? 9.854 4.339 -10.389 1.00 81.94 101 ARG A C 1
ATOM 855 O O . ARG A 1 101 ? 10.111 5.246 -11.169 1.00 81.94 101 ARG A O 1
ATOM 862 N N . GLY A 1 102 ? 9.594 4.571 -9.104 1.00 77.06 102 GLY A N 1
ATOM 863 C CA . GLY A 1 102 ? 9.565 5.922 -8.548 1.00 77.06 102 GLY A CA 1
ATOM 864 C C . GLY A 1 102 ? 10.946 6.555 -8.471 1.00 77.06 102 GLY A C 1
ATOM 865 O O . GLY A 1 102 ? 11.926 5.922 -8.079 1.00 77.06 102 GLY A O 1
ATOM 866 N N . SER A 1 103 ? 11.017 7.837 -8.770 1.00 68.94 103 SER A N 1
ATOM 867 C CA . SER A 1 103 ? 12.230 8.641 -8.621 1.00 68.94 103 SER A CA 1
ATOM 868 C C . SER A 1 103 ? 12.703 8.850 -7.184 1.00 68.94 103 SER A C 1
ATOM 870 O O . SER A 1 103 ? 13.871 9.137 -6.926 1.00 68.94 103 SER A O 1
ATOM 872 N N . ARG A 1 104 ? 11.779 8.704 -6.234 1.00 71.31 104 ARG A N 1
ATOM 873 C CA . ARG A 1 104 ? 12.046 8.772 -4.799 1.00 71.31 104 ARG A CA 1
ATOM 874 C C . ARG A 1 104 ? 12.550 7.445 -4.255 1.00 71.31 104 ARG A C 1
ATOM 876 O O . ARG A 1 104 ? 12.863 7.381 -3.075 1.00 71.31 104 ARG A O 1
ATOM 883 N N . VAL A 1 105 ? 12.635 6.394 -5.069 1.00 74.00 105 VAL A N 1
ATOM 884 C CA . VAL A 1 105 ? 13.148 5.090 -4.642 1.00 74.00 105 VAL A CA 1
ATOM 885 C C . VAL A 1 105 ? 14.669 5.137 -4.546 1.00 74.00 105 VAL A C 1
ATOM 887 O O . VAL A 1 105 ? 15.357 5.432 -5.523 1.00 74.00 105 VAL A O 1
ATOM 890 N N . GLY A 1 106 ? 15.188 4.811 -3.368 1.00 69.06 106 GLY A N 1
ATOM 891 C CA . GLY A 1 106 ? 16.619 4.767 -3.095 1.00 69.06 106 GLY A CA 1
ATOM 892 C C . GLY A 1 106 ? 16.913 4.183 -1.715 1.00 69.06 106 GLY A C 1
ATOM 893 O O . GLY A 1 106 ? 16.093 3.468 -1.137 1.00 69.06 106 GLY A O 1
ATOM 894 N N . GLY A 1 107 ? 18.097 4.469 -1.181 1.00 62.44 107 GLY A N 1
ATOM 895 C CA . GLY A 1 107 ? 18.554 3.979 0.121 1.00 62.44 107 GLY A CA 1
ATOM 896 C C . GLY A 1 107 ? 18.970 2.508 0.101 1.00 62.44 107 GLY A C 1
ATOM 897 O O . GLY A 1 107 ? 18.940 1.840 1.139 1.00 62.44 107 GLY A O 1
ATOM 898 N N . PHE A 1 108 ? 19.348 1.990 -1.071 1.00 65.75 108 PHE A N 1
ATOM 899 C CA . PHE A 1 108 ? 19.750 0.591 -1.223 1.00 65.75 108 PHE A CA 1
ATOM 900 C C . PHE A 1 108 ? 21.007 0.245 -0.416 1.00 65.75 108 PHE A C 1
ATOM 902 O O . PHE A 1 108 ? 21.163 -0.902 -0.020 1.00 65.75 108 PHE A O 1
ATOM 909 N N . GLU A 1 109 ? 21.857 1.228 -0.108 1.00 57.03 109 GLU A N 1
ATOM 910 C CA . GLU A 1 109 ? 23.106 1.033 0.635 1.00 57.03 109 GLU A CA 1
ATOM 911 C C . GLU A 1 109 ? 22.874 0.704 2.119 1.00 57.03 109 GLU A C 1
ATOM 913 O O . GLU A 1 109 ? 23.444 -0.253 2.627 1.00 57.03 109 GLU A O 1
ATOM 918 N N . LYS A 1 110 ? 21.943 1.396 2.797 1.00 53.44 110 LYS A N 1
ATOM 919 C CA . LYS A 1 110 ? 21.582 1.096 4.202 1.00 53.44 110 LYS A CA 1
ATOM 920 C C . LYS A 1 110 ? 20.875 -0.253 4.363 1.00 53.44 110 LYS A C 1
ATOM 922 O O . LYS A 1 110 ? 20.991 -0.896 5.398 1.00 53.44 110 LYS A O 1
ATOM 927 N N . THR A 1 111 ? 20.143 -0.686 3.336 1.00 52.16 111 THR A N 1
ATOM 928 C CA . THR A 1 111 ? 19.485 -2.007 3.307 1.00 52.16 111 THR A CA 1
ATOM 929 C C . THR A 1 111 ? 20.481 -3.125 2.951 1.00 52.16 111 THR A C 1
ATOM 931 O O . THR A 1 111 ? 20.227 -4.305 3.202 1.00 52.16 111 THR A O 1
ATOM 934 N N . ALA A 1 112 ? 21.632 -2.751 2.386 1.00 48.25 112 ALA A N 1
ATOM 935 C CA . ALA A 1 112 ? 22.749 -3.606 2.013 1.00 48.25 112 ALA A CA 1
ATOM 936 C C . ALA A 1 112 ? 23.878 -3.546 3.056 1.00 48.25 112 ALA A C 1
ATOM 938 O O . ALA A 1 112 ? 25.051 -3.471 2.699 1.00 48.25 112 ALA A O 1
ATOM 939 N N . GLY A 1 113 ? 23.537 -3.630 4.349 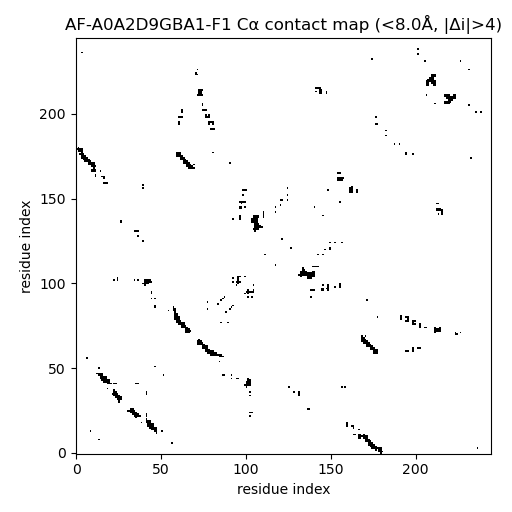1.00 44.84 113 GLY A N 1
ATOM 940 C CA . GLY A 1 113 ? 24.498 -3.789 5.455 1.00 44.84 113 GLY A CA 1
ATOM 941 C C . GLY A 1 113 ? 25.378 -5.049 5.382 1.00 44.84 113 GLY A C 1
ATOM 942 O O . GLY A 1 113 ? 26.143 -5.327 6.292 1.00 44.84 113 GLY A O 1
ATOM 943 N N . GLU A 1 114 ? 25.320 -5.792 4.286 1.00 42.91 114 GLU A N 1
ATOM 944 C CA . GLU A 1 114 ? 26.241 -6.856 3.934 1.00 42.91 114 GLU A CA 1
ATOM 945 C C . GLU A 1 114 ? 26.527 -6.700 2.443 1.00 42.91 114 GLU A C 1
ATOM 947 O O . GLU A 1 114 ? 25.635 -6.340 1.673 1.00 42.91 114 GLU A O 1
ATOM 952 N N . LYS A 1 115 ? 27.761 -6.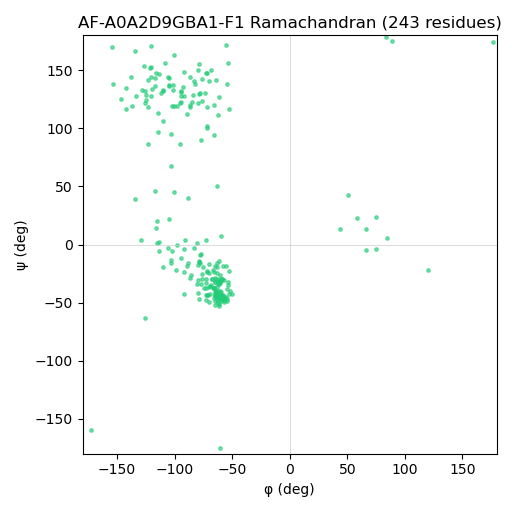986 2.024 1.00 42.50 115 LYS A N 1
ATOM 953 C CA . LYS A 1 115 ? 28.245 -7.003 0.633 1.00 42.50 115 LYS A CA 1
ATOM 954 C C . LYS A 1 115 ? 27.539 -8.074 -0.233 1.00 42.50 115 LYS A C 1
ATOM 956 O O . LYS A 1 115 ? 28.181 -8.866 -0.914 1.00 42.50 115 LYS A O 1
ATOM 961 N N . THR A 1 116 ? 26.211 -8.118 -0.225 1.00 43.38 116 THR A N 1
ATOM 962 C CA . THR A 1 116 ? 25.359 -9.042 -0.965 1.00 43.38 116 THR A CA 1
ATOM 963 C C . THR A 1 116 ? 24.546 -8.260 -1.990 1.00 43.38 116 THR A C 1
ATOM 965 O O . THR A 1 116 ? 23.522 -7.660 -1.697 1.00 43.38 116 THR A O 1
ATOM 968 N N . ASN A 1 117 ? 25.055 -8.246 -3.222 1.00 49.94 117 ASN A N 1
ATOM 969 C CA . ASN A 1 117 ? 24.356 -8.647 -4.446 1.00 49.94 117 ASN A CA 1
ATOM 970 C C . ASN A 1 117 ? 22.894 -8.228 -4.725 1.00 49.94 117 ASN A C 1
ATOM 972 O O . ASN A 1 117 ? 22.376 -8.723 -5.715 1.00 49.94 117 ASN A O 1
ATOM 976 N N . ILE A 1 118 ? 22.246 -7.283 -4.031 1.00 51.78 118 ILE A N 1
ATOM 977 C CA . ILE A 1 118 ? 20.968 -6.683 -4.488 1.00 51.78 118 ILE A CA 1
ATOM 978 C C . ILE A 1 118 ? 21.122 -6.193 -5.936 1.00 51.78 118 ILE A C 1
ATOM 980 O O . ILE A 1 118 ? 20.272 -6.415 -6.791 1.00 51.78 118 ILE A O 1
ATOM 984 N N . PHE A 1 119 ? 22.282 -5.613 -6.248 1.00 52.78 119 PHE A N 1
ATOM 985 C CA . PHE A 1 119 ? 22.632 -5.178 -7.597 1.00 52.78 119 PHE A CA 1
ATOM 986 C C . PHE A 1 119 ? 22.936 -6.330 -8.569 1.00 52.78 119 PHE A C 1
ATOM 988 O O . PHE A 1 119 ? 22.784 -6.150 -9.773 1.00 52.78 119 PHE A O 1
ATOM 995 N N . LYS A 1 120 ? 23.329 -7.520 -8.081 1.00 53.28 120 LYS A N 1
ATOM 996 C CA . LYS A 1 120 ? 23.416 -8.732 -8.918 1.00 53.28 120 LYS A CA 1
ATOM 997 C C . LYS A 1 120 ? 22.053 -9.386 -9.118 1.00 53.28 120 LYS A C 1
ATOM 999 O O . LYS A 1 120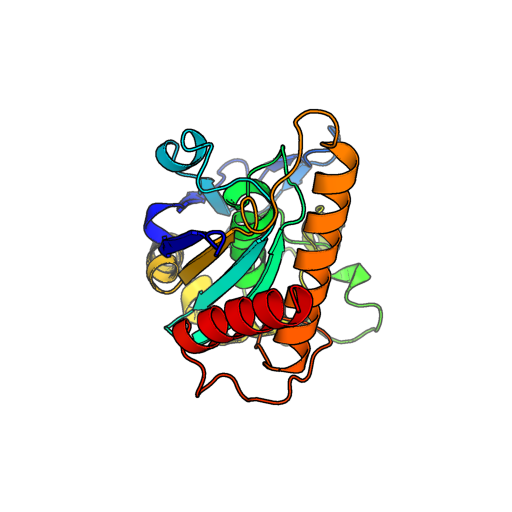 ? 21.817 -9.907 -10.196 1.00 53.28 120 LYS A O 1
ATOM 1004 N N . GLU A 1 121 ? 21.160 -9.342 -8.132 1.00 51.31 121 GLU A N 1
ATOM 1005 C CA . GLU A 1 121 ? 19.780 -9.800 -8.290 1.00 51.31 121 GLU A CA 1
ATOM 1006 C C . GLU A 1 121 ? 19.052 -8.949 -9.321 1.00 51.31 121 GLU A C 1
ATOM 1008 O O . GLU A 1 121 ? 18.303 -9.486 -10.124 1.00 51.31 121 GLU A O 1
ATOM 1013 N N . LEU A 1 122 ? 19.334 -7.654 -9.365 1.00 54.53 122 LEU A N 1
ATOM 1014 C CA . LEU A 1 122 ? 18.766 -6.748 -10.347 1.00 54.53 122 LEU A CA 1
ATOM 1015 C C . LEU A 1 122 ? 19.438 -6.842 -11.743 1.00 54.53 122 LEU A C 1
ATOM 1017 O O . LEU A 1 122 ? 18.892 -6.285 -12.691 1.00 54.53 122 LEU A O 1
ATOM 1021 N N . LYS A 1 123 ? 20.561 -7.570 -11.929 1.00 47.34 123 LYS A N 1
ATOM 1022 C CA . LYS A 1 123 ? 21.198 -7.757 -13.256 1.00 47.34 123 LYS A CA 1
ATOM 1023 C C . LYS A 1 123 ? 20.168 -8.263 -14.276 1.00 47.34 123 LYS A C 1
ATOM 1025 O O . LYS A 1 123 ? 19.638 -9.356 -14.116 1.00 47.34 123 LYS A O 1
ATOM 1030 N N . GLY A 1 124 ? 19.906 -7.460 -15.306 1.00 52.56 124 GLY A N 1
ATOM 1031 C CA . GLY A 1 124 ? 18.868 -7.704 -16.317 1.00 52.56 124 GLY A CA 1
ATOM 1032 C C . GLY A 1 124 ? 17.815 -6.597 -16.380 1.00 52.56 124 GLY A C 1
ATOM 1033 O O . GLY A 1 124 ? 17.213 -6.385 -17.426 1.00 52.56 124 GLY A O 1
ATOM 1034 N N . CYS A 1 125 ? 17.653 -5.813 -15.312 1.00 52.16 125 CYS A N 1
ATOM 1035 C CA . CYS A 1 125 ? 16.991 -4.518 -15.422 1.00 52.16 125 CYS A CA 1
ATOM 1036 C C . CYS A 1 125 ? 18.042 -3.512 -15.928 1.00 52.16 125 CYS A C 1
ATOM 1038 O O . CYS A 1 125 ? 19.192 -3.560 -15.494 1.00 52.16 125 CYS A O 1
ATOM 1040 N N . GLU A 1 126 ? 17.720 -2.618 -16.859 1.00 51.78 126 GLU A N 1
ATOM 1041 C CA . GLU A 1 126 ? 18.658 -1.586 -17.329 1.00 51.78 126 GLU A CA 1
ATOM 1042 C C . GLU A 1 126 ? 18.989 -0.602 -16.194 1.00 51.78 126 GLU A C 1
ATOM 1044 O O . GLU A 1 126 ? 18.258 0.343 -15.908 1.00 51.78 126 GLU A O 1
ATOM 1049 N N . ILE A 1 127 ? 20.084 -0.867 -15.486 1.00 52.72 127 ILE A N 1
ATOM 1050 C CA . ILE A 1 127 ? 20.420 -0.253 -14.197 1.00 52.72 127 ILE A CA 1
ATOM 1051 C C . ILE A 1 127 ? 21.714 0.567 -14.318 1.00 52.72 127 ILE A C 1
ATOM 1053 O O . ILE A 1 127 ? 22.632 0.497 -13.505 1.00 52.72 127 ILE A O 1
ATOM 1057 N N . SER A 1 128 ? 21.839 1.372 -15.365 1.00 45.19 128 SER A N 1
ATOM 1058 C CA . SER A 1 128 ? 23.052 2.169 -15.589 1.00 45.19 128 SER A CA 1
ATOM 1059 C C . SER A 1 128 ? 23.213 3.363 -14.626 1.00 45.19 128 SER A C 1
ATOM 1061 O O . SER A 1 128 ? 24.186 4.098 -14.742 1.00 45.19 128 SER A O 1
ATOM 1063 N N . SER A 1 129 ? 22.326 3.561 -13.634 1.00 52.22 129 SER A N 1
ATOM 1064 C CA . SER A 1 129 ? 22.375 4.720 -12.718 1.00 52.22 129 SER A CA 1
ATOM 1065 C C . SER A 1 129 ? 22.194 4.394 -11.221 1.00 52.22 129 SER A C 1
ATOM 1067 O O . SER A 1 129 ? 21.523 5.134 -10.495 1.00 52.22 129 SER A O 1
ATOM 1069 N N . LEU A 1 130 ? 22.764 3.288 -10.722 1.00 55.69 130 LEU A N 1
ATOM 1070 C CA . LEU A 1 130 ? 22.655 2.895 -9.298 1.00 55.69 130 LEU A CA 1
ATOM 1071 C C . LEU A 1 130 ? 23.313 3.850 -8.315 1.00 55.69 130 LEU A C 1
ATOM 1073 O O . LEU A 1 130 ? 22.849 3.931 -7.180 1.00 55.69 130 LEU A O 1
ATOM 1077 N N . GLU A 1 131 ? 24.365 4.561 -8.723 1.00 58.66 131 GLU A N 1
ATOM 1078 C CA . GLU A 1 131 ? 25.099 5.488 -7.851 1.00 58.66 131 GLU A CA 1
ATOM 1079 C C . GLU A 1 131 ? 24.147 6.496 -7.183 1.00 58.66 131 GLU A C 1
ATOM 1081 O O . GLU A 1 131 ? 24.212 6.724 -5.976 1.00 58.66 131 GLU A O 1
ATOM 1086 N N . GLY A 1 132 ? 23.185 7.031 -7.946 1.00 59.19 132 GLY A N 1
ATOM 1087 C CA . GLY A 1 132 ? 22.175 7.964 -7.435 1.00 59.19 132 GLY A CA 1
ATOM 1088 C C . GLY A 1 132 ? 21.154 7.319 -6.492 1.00 59.19 132 GLY A C 1
ATOM 1089 O O . GLY A 1 132 ? 20.599 7.997 -5.632 1.00 59.19 132 GLY A O 1
ATOM 1090 N N . ARG A 1 133 ? 20.940 6.002 -6.603 1.00 65.69 133 ARG A N 1
ATOM 1091 C CA . ARG A 1 133 ? 19.945 5.240 -5.828 1.00 65.69 133 ARG A CA 1
ATOM 1092 C C . ARG A 1 133 ? 20.507 4.580 -4.565 1.00 65.69 133 ARG A C 1
ATOM 1094 O O . ARG A 1 133 ? 19.735 4.149 -3.708 1.00 65.69 133 ARG A O 1
ATOM 1101 N N . LYS A 1 134 ? 21.834 4.531 -4.401 1.00 63.62 134 LYS A N 1
ATOM 1102 C CA . LYS A 1 134 ? 22.481 4.167 -3.124 1.00 63.62 134 LYS A CA 1
ATOM 1103 C C . LYS A 1 134 ? 22.092 5.141 -1.999 1.00 63.62 134 LYS A C 1
ATOM 1105 O O . LYS A 1 134 ? 21.898 4.724 -0.859 1.00 63.62 134 LYS A O 1
ATOM 1110 N N . ARG A 1 135 ? 21.879 6.414 -2.354 1.00 62.53 135 ARG A N 1
ATOM 1111 C CA . ARG A 1 135 ? 21.583 7.535 -1.448 1.00 62.53 135 ARG A CA 1
ATOM 1112 C C . ARG A 1 135 ? 20.214 7.426 -0.783 1.00 62.53 135 ARG A C 1
ATOM 1114 O O . ARG A 1 135 ? 19.264 6.926 -1.373 1.00 62.53 135 ARG A O 1
ATOM 1121 N N . ASP A 1 136 ? 20.095 7.971 0.424 1.00 64.19 136 ASP A N 1
ATOM 1122 C CA . ASP A 1 136 ? 18.840 8.047 1.176 1.00 64.19 136 ASP A CA 1
ATOM 1123 C C . ASP A 1 136 ? 17.867 9.076 0.568 1.00 64.19 136 ASP A C 1
ATOM 1125 O O . ASP A 1 136 ? 17.962 10.290 0.779 1.00 64.19 136 ASP A O 1
ATOM 1129 N N . THR A 1 137 ? 16.879 8.575 -0.162 1.00 65.44 137 THR A N 1
ATOM 1130 C CA . THR A 1 137 ? 15.842 9.367 -0.835 1.00 65.44 137 THR A CA 1
ATOM 1131 C C . THR A 1 137 ? 14.593 9.599 0.024 1.00 65.44 137 THR A C 1
ATOM 1133 O O . THR A 1 137 ? 13.612 10.169 -0.453 1.00 65.44 137 THR A O 1
ATOM 1136 N N . GLY A 1 138 ? 14.587 9.158 1.288 1.00 62.53 138 GLY A N 1
ATOM 1137 C CA . GLY A 1 138 ? 13.400 9.169 2.151 1.00 62.53 138 GLY A CA 1
ATOM 1138 C C . GLY A 1 138 ? 12.362 8.083 1.835 1.00 62.53 138 GLY A C 1
ATOM 1139 O O . GLY A 1 138 ? 11.400 7.945 2.585 1.00 62.53 138 GLY A O 1
ATOM 1140 N N . THR A 1 139 ? 12.558 7.284 0.777 1.00 64.50 139 THR A N 1
ATOM 1141 C CA . THR A 1 139 ? 11.731 6.103 0.476 1.00 64.50 139 THR A CA 1
ATOM 1142 C C . THR A 1 139 ? 12.618 4.863 0.391 1.00 64.50 139 THR A C 1
ATOM 1144 O O . THR A 1 139 ? 13.090 4.482 -0.681 1.00 64.50 139 THR A O 1
ATOM 1147 N N . VAL A 1 140 ? 12.865 4.248 1.550 1.00 67.12 140 VAL A N 1
ATOM 1148 C CA . VAL A 1 140 ? 13.699 3.046 1.669 1.00 67.12 140 VAL A CA 1
ATOM 1149 C C . VAL A 1 140 ? 12.903 1.811 1.246 1.00 67.12 140 VAL A C 1
ATOM 1151 O O . VAL A 1 140 ? 11.786 1.566 1.721 1.00 67.12 140 VAL A O 1
ATOM 1154 N N . THR A 1 141 ? 13.491 1.014 0.358 1.00 73.88 141 THR A N 1
ATOM 1155 C CA . THR A 1 141 ? 12.895 -0.228 -0.154 1.00 73.88 141 THR A CA 1
ATOM 1156 C C . THR A 1 141 ? 13.507 -1.437 0.545 1.00 73.88 141 THR A C 1
ATOM 1158 O O . THR A 1 141 ? 14.722 -1.534 0.657 1.00 73.88 141 THR A O 1
ATOM 1161 N N . SER A 1 142 ? 12.677 -2.376 1.007 1.00 78.44 142 SER A N 1
ATOM 1162 C CA . SER A 1 142 ? 13.146 -3.626 1.620 1.00 78.44 142 SER A CA 1
ATOM 1163 C C . SER A 1 142 ? 13.593 -4.635 0.557 1.00 78.44 142 SER A C 1
ATOM 1165 O O . SER A 1 142 ? 13.071 -4.625 -0.556 1.00 78.44 142 SER A O 1
ATOM 1167 N N . LYS A 1 143 ? 14.488 -5.571 0.916 1.00 78.00 143 LYS A N 1
ATOM 1168 C CA . LYS A 1 143 ? 14.910 -6.683 0.034 1.00 78.00 143 LYS A CA 1
ATOM 1169 C C . LYS A 1 143 ? 13.715 -7.434 -0.576 1.00 78.00 143 LYS A C 1
ATOM 1171 O O . LYS A 1 143 ? 13.698 -7.690 -1.772 1.00 78.00 143 LYS A O 1
ATOM 1176 N N . ALA A 1 144 ? 12.681 -7.694 0.225 1.00 83.69 144 ALA A N 1
ATOM 1177 C CA . ALA A 1 144 ? 11.449 -8.352 -0.211 1.00 83.69 144 ALA A CA 1
ATOM 1178 C C . ALA A 1 144 ? 10.735 -7.606 -1.358 1.00 83.69 144 ALA A C 1
ATOM 1180 O O . ALA A 1 144 ? 10.371 -8.210 -2.363 1.00 83.69 144 ALA A O 1
ATOM 1181 N N . ARG A 1 145 ? 10.611 -6.274 -1.259 1.00 86.19 145 ARG A N 1
ATOM 1182 C CA . ARG A 1 145 ? 10.002 -5.437 -2.307 1.00 86.19 145 ARG A CA 1
ATOM 1183 C C . ARG A 1 145 ? 10.861 -5.364 -3.571 1.00 86.19 145 ARG A C 1
ATOM 1185 O O . ARG A 1 145 ? 10.317 -5.362 -4.667 1.00 86.19 145 ARG A O 1
ATOM 1192 N N . ILE A 1 146 ? 12.189 -5.359 -3.428 1.00 80.88 146 ILE A N 1
ATOM 1193 C CA . ILE A 1 146 ? 13.118 -5.424 -4.570 1.00 80.88 146 ILE A CA 1
ATOM 1194 C C . ILE A 1 146 ? 12.947 -6.744 -5.320 1.00 80.88 146 ILE A C 1
ATOM 1196 O O . ILE A 1 146 ? 12.813 -6.738 -6.541 1.00 80.88 146 ILE A O 1
ATOM 1200 N N . LYS A 1 147 ? 12.919 -7.863 -4.587 1.00 82.38 147 LYS A N 1
ATOM 1201 C CA . LYS A 1 147 ? 12.690 -9.188 -5.162 1.00 82.38 147 LYS A CA 1
ATOM 1202 C C . LYS A 1 147 ? 11.344 -9.246 -5.884 1.00 82.38 147 LYS A C 1
ATOM 1204 O O . LYS A 1 147 ? 11.302 -9.634 -7.042 1.00 82.38 147 LYS A O 1
ATOM 1209 N N . PHE A 1 148 ? 10.275 -8.754 -5.257 1.00 89.50 148 PHE A N 1
ATOM 1210 C CA . PHE A 1 148 ? 8.960 -8.660 -5.893 1.00 89.50 148 PHE A CA 1
ATOM 1211 C C . PHE A 1 148 ? 8.983 -7.844 -7.198 1.00 89.50 148 PHE A C 1
ATOM 1213 O O . PHE A 1 148 ? 8.421 -8.282 -8.204 1.00 89.50 148 PHE A O 1
ATOM 1220 N N . ALA A 1 149 ? 9.649 -6.683 -7.203 1.00 87.75 149 ALA A N 1
ATOM 1221 C CA . ALA A 1 149 ? 9.778 -5.843 -8.393 1.00 87.75 149 ALA A CA 1
ATOM 1222 C C . ALA A 1 149 ? 10.536 -6.554 -9.522 1.00 87.75 149 ALA A C 1
ATOM 1224 O O . ALA A 1 149 ? 10.156 -6.442 -10.685 1.00 87.75 149 ALA A O 1
ATOM 1225 N N . LYS A 1 150 ? 11.593 -7.296 -9.174 1.00 83.19 150 LYS A N 1
ATOM 1226 C CA . LYS A 1 150 ? 12.376 -8.109 -10.108 1.00 83.19 150 LYS A CA 1
ATOM 1227 C C . LYS A 1 150 ? 11.542 -9.246 -10.700 1.00 83.19 150 LYS A C 1
ATOM 1229 O O . LYS A 1 150 ? 11.526 -9.415 -11.914 1.00 83.19 150 LYS A O 1
ATOM 1234 N N . ASP A 1 151 ? 10.836 -9.997 -9.860 1.00 87.38 151 ASP A N 1
ATOM 1235 C CA . ASP A 1 151 ? 10.034 -11.153 -10.283 1.00 87.38 151 ASP A CA 1
ATOM 1236 C C . ASP A 1 151 ? 8.861 -10.743 -11.197 1.00 87.38 151 ASP A C 1
ATOM 1238 O O . ASP A 1 151 ? 8.321 -11.562 -11.933 1.00 87.38 151 ASP A O 1
ATOM 1242 N N . ASN A 1 152 ? 8.483 -9.460 -11.181 1.00 90.06 152 ASN A N 1
ATOM 1243 C CA . ASN A 1 152 ? 7.450 -8.874 -12.037 1.00 90.06 152 ASN A CA 1
ATOM 1244 C C . ASN A 1 152 ? 8.018 -7.832 -13.012 1.00 90.06 152 ASN A C 1
ATOM 1246 O O . ASN A 1 152 ? 7.280 -6.981 -13.520 1.00 90.06 152 ASN A O 1
ATOM 1250 N N . TRP A 1 153 ? 9.329 -7.876 -13.276 1.00 85.81 153 TRP A N 1
ATOM 1251 C CA . TRP A 1 153 ? 9.992 -6.828 -14.040 1.00 85.81 153 TRP A CA 1
ATOM 1252 C C . TRP A 1 153 ? 9.436 -6.722 -15.455 1.00 85.81 153 TRP A C 1
ATOM 1254 O O . TRP A 1 153 ? 9.271 -5.613 -15.924 1.00 85.81 153 TRP A O 1
ATOM 1264 N N . ASP A 1 154 ? 9.014 -7.792 -16.121 1.00 84.06 154 ASP A N 1
ATOM 1265 C CA . ASP A 1 154 ? 8.432 -7.693 -17.473 1.00 84.06 154 ASP A CA 1
ATOM 1266 C C . ASP A 1 154 ? 7.204 -6.766 -17.552 1.00 84.06 154 ASP A C 1
ATOM 1268 O O . ASP A 1 154 ? 6.991 -6.086 -18.560 1.00 84.06 154 ASP A O 1
ATOM 1272 N N . LEU A 1 155 ? 6.434 -6.673 -16.463 1.00 86.88 155 LEU A N 1
ATOM 1273 C CA . LEU A 1 155 ? 5.299 -5.755 -16.346 1.00 86.88 155 LEU A CA 1
ATOM 1274 C C . LEU A 1 155 ? 5.745 -4.331 -16.012 1.00 86.88 155 LEU A C 1
ATOM 1276 O O . LEU A 1 155 ? 5.220 -3.365 -16.562 1.00 86.88 155 LEU A O 1
ATOM 1280 N N . PHE A 1 156 ? 6.716 -4.192 -15.109 1.00 87.25 156 PHE A N 1
ATOM 1281 C CA . PHE A 1 156 ? 7.140 -2.887 -14.601 1.00 87.25 156 PHE A CA 1
ATOM 1282 C C . PHE A 1 156 ? 8.194 -2.208 -15.476 1.00 87.25 156 PHE A C 1
ATOM 1284 O O . PHE A 1 156 ? 8.292 -0.986 -15.449 1.00 87.25 156 PHE A O 1
ATOM 1291 N N . SER A 1 157 ? 8.977 -2.988 -16.223 1.00 75.88 157 SER A N 1
ATOM 1292 C CA . SER A 1 157 ? 10.165 -2.612 -16.999 1.00 75.88 157 SER A CA 1
ATOM 1293 C C . SER A 1 157 ? 9.845 -1.896 -18.295 1.00 75.88 157 SER A C 1
ATOM 1295 O O . SER A 1 157 ? 10.639 -1.057 -18.724 1.00 75.88 157 SER A O 1
ATOM 1297 N N . GLY A 1 158 ? 8.686 -2.220 -18.868 1.00 70.69 158 GLY A N 1
ATOM 1298 C CA . GLY A 1 158 ? 8.249 -1.768 -20.174 1.00 70.69 158 GLY A CA 1
ATOM 1299 C C . GLY A 1 158 ? 8.130 -0.254 -20.295 1.00 70.69 158 GLY A C 1
ATOM 1300 O O . GLY A 1 158 ? 8.462 0.510 -19.382 1.00 70.69 158 GLY A O 1
ATOM 1301 N N . ASP A 1 159 ? 7.633 0.196 -21.446 1.00 82.12 159 ASP A N 1
ATOM 1302 C CA . ASP A 1 159 ? 7.298 1.601 -21.633 1.00 82.12 159 ASP A CA 1
ATOM 1303 C C . ASP A 1 159 ? 6.308 2.105 -20.560 1.00 82.12 159 ASP A C 1
ATOM 1305 O O . ASP A 1 159 ? 5.766 1.365 -19.733 1.00 82.12 159 ASP A O 1
ATOM 1309 N N . ILE A 1 160 ? 6.081 3.416 -20.545 1.00 86.62 160 ILE A N 1
ATOM 1310 C CA . ILE A 1 160 ? 5.180 4.014 -19.560 1.00 86.62 160 ILE A CA 1
ATOM 1311 C C . ILE A 1 160 ? 3.740 3.479 -19.660 1.00 86.62 160 ILE A C 1
ATOM 1313 O O . ILE A 1 160 ? 3.036 3.481 -18.653 1.00 86.62 160 ILE A O 1
ATOM 1317 N N . ASN A 1 161 ? 3.308 3.003 -20.832 1.00 89.81 161 ASN A N 1
ATOM 1318 C CA . ASN A 1 161 ? 1.970 2.453 -21.016 1.00 89.81 161 ASN A CA 1
ATOM 1319 C C . ASN A 1 161 ? 1.857 1.083 -20.343 1.00 89.81 161 ASN A C 1
ATOM 1321 O O . ASN A 1 161 ? 0.921 0.883 -19.581 1.00 89.81 161 ASN A O 1
ATOM 1325 N N . LYS A 1 162 ? 2.856 0.202 -20.493 1.00 89.75 162 LYS A N 1
ATOM 1326 C CA . LYS A 1 162 ? 2.909 -1.076 -19.756 1.00 89.75 162 LYS A CA 1
ATOM 1327 C C . LYS A 1 162 ? 2.891 -0.872 -18.242 1.00 89.75 162 LYS A C 1
ATOM 1329 O O . LYS A 1 162 ? 2.138 -1.537 -17.536 1.00 89.75 162 LYS A O 1
ATOM 1334 N N . LEU A 1 163 ? 3.665 0.093 -17.736 1.00 90.38 163 LEU A N 1
ATOM 1335 C CA . LEU A 1 163 ? 3.638 0.430 -16.311 1.00 90.38 163 LEU A CA 1
ATOM 1336 C C . LEU A 1 163 ? 2.259 0.954 -15.880 1.00 90.38 163 LEU A C 1
ATOM 1338 O O . LEU A 1 163 ? 1.772 0.571 -14.817 1.00 90.38 163 LEU A O 1
ATOM 1342 N N . ARG A 1 164 ? 1.614 1.793 -16.701 1.00 92.81 164 ARG A N 1
ATOM 1343 C CA . ARG A 1 164 ? 0.243 2.265 -16.457 1.00 92.81 164 ARG A CA 1
ATOM 1344 C C . ARG A 1 164 ? -0.743 1.097 -16.406 1.00 92.81 164 ARG A C 1
ATOM 1346 O O . ARG A 1 164 ? -1.524 1.027 -15.467 1.00 92.81 164 ARG A O 1
ATOM 1353 N N . ASP A 1 165 ? -0.669 0.165 -17.350 1.00 93.69 165 ASP A N 1
ATOM 1354 C CA . ASP A 1 165 ? -1.526 -1.023 -17.374 1.00 93.69 165 ASP A CA 1
ATOM 1355 C C . ASP A 1 165 ? -1.276 -1.945 -16.177 1.00 93.69 165 ASP A C 1
ATOM 1357 O O . ASP A 1 165 ? -2.217 -2.524 -15.644 1.00 93.69 165 ASP A O 1
ATOM 1361 N N . SER A 1 166 ? -0.043 -2.020 -15.669 1.00 94.38 166 SER A N 1
ATOM 1362 C CA . SER A 1 166 ? 0.244 -2.804 -14.461 1.00 94.38 166 SER A CA 1
ATOM 1363 C C . SER A 1 166 ? -0.475 -2.281 -13.207 1.00 94.38 166 SER A C 1
ATOM 1365 O O . SER A 1 166 ? -0.640 -3.034 -12.249 1.00 94.38 166 SER A O 1
ATOM 1367 N N . LEU A 1 167 ? -0.948 -1.023 -13.194 1.00 95.94 167 LEU A N 1
ATOM 1368 C CA . LEU A 1 167 ? -1.729 -0.480 -12.075 1.00 95.94 167 LEU A CA 1
ATOM 1369 C C . LEU A 1 167 ? -3.089 -1.167 -11.906 1.00 95.94 167 LEU A C 1
ATOM 1371 O O . LEU A 1 167 ? -3.621 -1.178 -10.797 1.00 95.94 167 LEU A O 1
ATOM 1375 N N . LYS A 1 168 ? -3.628 -1.780 -12.964 1.00 96.44 168 LYS A N 1
ATOM 1376 C CA . LYS A 1 168 ? -4.886 -2.550 -12.928 1.00 96.44 168 LYS A CA 1
ATOM 1377 C C . LYS A 1 168 ? -4.806 -3.743 -11.982 1.00 96.44 168 LYS A C 1
ATOM 1379 O O . LYS A 1 168 ? -5.791 -4.146 -11.361 1.00 96.44 168 LYS A O 1
ATOM 1384 N N . GLU A 1 169 ? -3.595 -4.270 -11.835 1.00 97.00 169 GLU A N 1
ATOM 1385 C CA . GLU A 1 169 ? -3.311 -5.424 -10.996 1.00 97.00 169 GLU A CA 1
ATOM 1386 C C . GLU A 1 169 ? -3.247 -5.074 -9.511 1.00 97.00 169 GLU A C 1
ATOM 1388 O O . GLU A 1 169 ? -3.328 -5.982 -8.688 1.00 97.00 169 GLU A O 1
ATOM 1393 N N . PHE A 1 170 ? -3.118 -3.791 -9.154 1.00 97.94 170 PHE A N 1
ATOM 1394 C CA . PHE A 1 170 ? -3.022 -3.355 -7.765 1.00 97.94 170 PHE A CA 1
ATOM 1395 C C . PHE A 1 170 ? -4.386 -2.955 -7.189 1.00 97.94 170 PHE A C 1
ATOM 1397 O O . PHE A 1 170 ? -5.073 -2.067 -7.706 1.00 97.94 170 PHE A O 1
ATOM 1404 N N . THR A 1 171 ? -4.727 -3.541 -6.041 1.00 97.75 171 THR A N 1
ATOM 1405 C CA . THR A 1 171 ? -5.878 -3.132 -5.224 1.00 97.75 171 THR A CA 1
ATOM 1406 C C . THR A 1 171 ? -5.402 -2.701 -3.841 1.00 97.75 171 THR A C 1
ATOM 1408 O O . THR A 1 171 ? -4.606 -3.384 -3.197 1.00 97.75 171 THR A O 1
ATOM 1411 N N . PHE A 1 172 ? -5.904 -1.565 -3.365 1.00 97.38 172 PHE A N 1
ATOM 1412 C CA . PHE A 1 172 ? -5.664 -1.069 -2.018 1.00 97.38 172 PHE A CA 1
ATOM 1413 C C . PHE A 1 172 ? -6.890 -1.260 -1.147 1.00 97.38 172 PHE A C 1
ATOM 1415 O O . PHE A 1 172 ? -8.006 -0.930 -1.552 1.00 97.38 172 PHE A O 1
ATOM 1422 N N . TYR A 1 173 ? -6.648 -1.705 0.080 1.00 96.31 173 TYR A N 1
ATOM 1423 C CA . TYR A 1 173 ? -7.672 -1.823 1.106 1.00 96.31 173 TYR A CA 1
ATOM 1424 C C . TYR A 1 173 ? -7.308 -0.968 2.305 1.00 96.31 173 TYR A C 1
ATOM 1426 O O . TYR A 1 173 ? -6.131 -0.879 2.665 1.00 96.31 173 TYR A O 1
ATOM 1434 N N . TYR A 1 174 ? -8.312 -0.368 2.938 1.00 95.25 174 TYR A N 1
ATOM 1435 C CA . TYR A 1 174 ? -8.126 0.394 4.161 1.00 95.25 174 TYR A CA 1
ATOM 1436 C C . TYR A 1 174 ? -9.215 0.101 5.190 1.00 95.25 174 TYR A C 1
ATOM 1438 O O . TYR A 1 174 ? -10.392 0.349 4.939 1.00 95.25 174 TYR A O 1
ATOM 1446 N N . PHE A 1 175 ? -8.799 -0.412 6.345 1.00 94.06 175 PHE A N 1
ATOM 1447 C CA . PHE A 1 175 ? -9.624 -0.711 7.508 1.00 94.06 175 PHE A CA 1
ATOM 1448 C C . PHE A 1 175 ? -9.412 0.385 8.550 1.00 94.06 175 PHE A C 1
ATOM 1450 O O . PHE A 1 175 ? -8.446 0.355 9.316 1.00 94.06 175 PHE A O 1
ATOM 1457 N N . GLN A 1 176 ? -10.296 1.378 8.546 1.00 91.81 176 GLN A N 1
ATOM 1458 C CA . GLN A 1 176 ? -10.269 2.499 9.477 1.00 91.81 176 GLN A CA 1
ATOM 1459 C C . GLN A 1 176 ? -10.823 2.090 10.836 1.00 91.81 176 GLN A C 1
ATOM 1461 O O . GLN A 1 176 ? -11.935 1.568 10.940 1.00 91.81 176 GLN A O 1
ATOM 1466 N N . LEU A 1 177 ? -10.069 2.418 11.882 1.00 89.19 177 LEU A N 1
ATOM 1467 C CA . LEU A 1 177 ? -10.417 2.114 13.267 1.00 89.19 177 LEU A CA 1
ATOM 1468 C C . LEU A 1 177 ? -11.056 3.306 13.987 1.00 89.19 177 LEU A C 1
ATOM 1470 O O . LEU A 1 177 ? -11.432 3.173 15.140 1.00 89.19 177 LEU A O 1
ATOM 1474 N N . ASN A 1 178 ? -11.220 4.449 13.317 1.00 77.00 178 ASN A N 1
ATOM 1475 C CA . ASN A 1 178 ? -11.507 5.755 13.929 1.00 77.00 178 ASN A CA 1
ATOM 1476 C C . ASN A 1 178 ? -12.735 5.835 14.836 1.00 77.00 178 ASN A C 1
ATOM 1478 O O . ASN A 1 178 ? -12.876 6.770 15.614 1.00 77.00 178 ASN A O 1
ATOM 1482 N N . GLU A 1 179 ? -13.651 4.887 14.722 1.00 76.81 179 GLU A N 1
ATOM 1483 C CA . GLU A 1 179 ? -14.895 4.924 15.473 1.00 76.81 179 GLU A CA 1
ATOM 1484 C C . GLU A 1 179 ? -15.028 3.774 16.465 1.00 76.81 179 GLU A C 1
ATOM 1486 O O . GLU A 1 179 ? -16.043 3.755 17.155 1.00 76.81 179 GLU A O 1
ATOM 1491 N N . VAL A 1 180 ? -14.029 2.879 16.583 1.00 73.38 180 VAL A N 1
ATOM 1492 C CA . VAL A 1 180 ? -14.046 1.650 17.413 1.00 73.38 180 VAL A CA 1
ATOM 1493 C C . VAL A 1 180 ? -14.248 1.923 18.904 1.00 73.38 180 VAL A C 1
ATOM 1495 O O . VAL A 1 180 ? -14.922 1.140 19.568 1.00 73.38 180 VAL A O 1
ATOM 1498 N N . PHE A 1 181 ? -13.790 3.065 19.418 1.00 71.56 181 PHE A N 1
ATOM 1499 C CA . PHE A 1 181 ? -14.012 3.512 20.799 1.00 71.56 181 PHE A CA 1
ATOM 1500 C C . PHE A 1 181 ? -14.750 4.856 20.853 1.00 71.56 181 PHE A C 1
ATOM 1502 O O . PHE A 1 181 ? -14.741 5.630 19.894 1.00 71.56 181 PHE A O 1
ATOM 1509 N N . SER A 1 182 ? -15.503 5.119 21.930 1.00 70.25 182 SER A N 1
ATOM 1510 C CA . SER A 1 182 ? -16.225 6.391 22.142 1.00 70.25 182 SER A CA 1
ATOM 1511 C C . SER A 1 182 ? -15.460 7.232 23.138 1.00 70.25 182 SER A C 1
ATOM 1513 O O . SER A 1 182 ? -15.338 6.838 24.293 1.00 70.25 182 SER A O 1
ATOM 1515 N N . PHE A 1 183 ? -15.031 8.414 22.716 1.00 67.81 183 PHE A N 1
ATOM 1516 C CA . PHE A 1 183 ? -14.341 9.354 23.587 1.00 67.81 183 PHE A CA 1
ATOM 1517 C C . PHE A 1 183 ? -15.171 10.607 23.823 1.00 67.81 183 PHE A C 1
ATOM 1519 O O . PHE A 1 183 ? -15.888 11.086 22.938 1.00 67.81 183 PHE A O 1
ATOM 1526 N N . LYS A 1 184 ? -15.047 11.181 25.023 1.00 71.12 184 LYS A N 1
ATOM 1527 C CA . LYS A 1 184 ? -15.525 12.546 25.272 1.00 71.12 184 LYS A CA 1
ATOM 1528 C C . LYS A 1 184 ? -14.583 13.530 24.564 1.00 71.12 184 LYS A C 1
ATOM 1530 O O . LYS A 1 184 ? -13.381 13.294 24.482 1.00 71.12 184 LYS A O 1
ATOM 1535 N N . LYS A 1 185 ? -15.106 14.673 24.092 1.00 67.06 185 LYS A N 1
ATOM 1536 C CA . LYS A 1 185 ? -14.349 15.682 23.309 1.00 67.06 185 LYS A CA 1
ATOM 1537 C C . LYS A 1 185 ? -13.037 16.162 23.963 1.00 67.06 185 LYS A C 1
ATOM 1539 O O . LYS A 1 185 ? -12.162 16.647 23.250 1.00 67.06 185 LYS A O 1
ATOM 1544 N N . SER A 1 186 ? -12.891 16.035 25.283 1.00 68.19 186 SER A N 1
ATOM 1545 C CA . SER A 1 186 ? -11.690 16.409 26.042 1.00 68.19 186 SER A CA 1
ATOM 1546 C C . SER A 1 186 ? -10.524 15.409 25.942 1.00 68.19 186 SER A C 1
ATOM 1548 O O . SER A 1 186 ? -9.426 15.735 26.378 1.00 68.19 186 SER A O 1
ATOM 1550 N N . GLN A 1 187 ? -10.709 14.223 25.349 1.00 76.31 187 GLN A N 1
ATOM 1551 C CA . GLN A 1 187 ? -9.739 13.113 25.414 1.00 76.31 187 GLN A CA 1
ATOM 1552 C C . GLN A 1 187 ? -8.922 12.891 24.128 1.00 76.31 187 GLN A C 1
ATOM 1554 O O . GLN A 1 187 ? -8.353 11.821 23.929 1.00 76.31 187 GLN A O 1
ATOM 1559 N N . LYS A 1 188 ? -8.799 13.903 23.258 1.00 78.12 188 LYS A N 1
ATOM 1560 C CA . LYS A 1 188 ? -8.177 13.758 21.923 1.00 78.12 188 LYS A CA 1
ATOM 1561 C C . LYS A 1 188 ? -6.767 13.147 21.924 1.00 78.12 188 LYS A C 1
ATOM 1563 O O . LYS A 1 188 ? -6.411 12.443 20.982 1.00 78.12 188 LYS A O 1
ATOM 1568 N N . LYS A 1 189 ? -5.943 13.439 22.941 1.00 82.31 189 LYS A N 1
ATOM 1569 C CA . LYS A 1 189 ? -4.580 12.884 23.050 1.00 82.31 189 LYS A CA 1
ATOM 1570 C C . LYS A 1 189 ? -4.608 11.386 23.373 1.00 82.31 189 LYS A C 1
ATOM 1572 O O . LYS A 1 189 ? -3.979 10.614 22.660 1.00 82.31 189 LYS A O 1
ATOM 1577 N N . GLN A 1 190 ? -5.383 11.002 24.387 1.00 83.00 190 GLN A N 1
ATOM 1578 C CA . GLN A 1 190 ? -5.569 9.609 24.812 1.00 83.00 190 GLN A CA 1
ATOM 1579 C C . GLN A 1 190 ? -6.173 8.768 23.683 1.00 83.00 190 GLN A C 1
ATOM 1581 O O . GLN A 1 190 ? -5.728 7.658 23.424 1.00 83.00 190 GLN A O 1
ATOM 1586 N N . GLU A 1 191 ? -7.132 9.337 22.954 1.00 83.06 191 GLU A N 1
ATOM 1587 C CA . GLU A 1 191 ? -7.723 8.724 21.767 1.00 83.06 191 GLU A CA 1
ATOM 1588 C C . GLU A 1 191 ? -6.677 8.445 20.678 1.00 83.06 191 GLU A C 1
ATOM 1590 O O . GLU A 1 191 ? -6.595 7.333 20.160 1.00 83.06 191 GLU A O 1
ATOM 1595 N N . LYS A 1 192 ? -5.835 9.435 20.353 1.00 83.62 192 LYS A N 1
ATOM 1596 C CA . LYS A 1 192 ? -4.771 9.281 19.351 1.00 83.62 192 LYS A CA 1
ATOM 1597 C C . LYS A 1 192 ? -3.771 8.185 19.736 1.00 83.62 192 LYS A C 1
ATOM 1599 O O . LYS A 1 192 ? -3.358 7.428 18.860 1.00 83.62 192 LYS A O 1
ATOM 1604 N N . GLU A 1 193 ? -3.363 8.137 21.003 1.00 87.06 193 GLU A N 1
ATOM 1605 C CA . GLU A 1 193 ? -2.446 7.116 21.527 1.00 87.06 193 GLU A CA 1
ATOM 1606 C C . GLU A 1 193 ? -3.093 5.729 21.460 1.00 87.06 193 GLU A C 1
ATOM 1608 O O . GLU A 1 193 ? -2.551 4.855 20.785 1.00 87.06 193 GLU A O 1
ATOM 1613 N N . LEU A 1 194 ? -4.312 5.569 21.993 1.00 88.00 194 LEU A N 1
ATOM 1614 C CA . LEU A 1 194 ? -5.024 4.288 21.978 1.00 88.00 194 LEU A CA 1
ATOM 1615 C C . LEU A 1 194 ? -5.193 3.740 20.559 1.00 88.00 194 LEU A C 1
ATOM 1617 O O . LEU A 1 194 ? -4.920 2.569 20.309 1.00 88.00 194 LEU A O 1
ATOM 1621 N N . TYR A 1 195 ? -5.615 4.572 19.606 1.00 89.00 195 TYR A N 1
ATOM 1622 C CA . TYR A 1 195 ? -5.757 4.124 18.223 1.00 89.00 195 TYR A CA 1
ATOM 1623 C C . TYR A 1 195 ? -4.418 3.817 17.559 1.00 89.00 195 TYR A C 1
ATOM 1625 O O . TYR A 1 195 ? -4.342 2.907 16.732 1.00 89.00 195 TYR A O 1
ATOM 1633 N N . GLY A 1 196 ? -3.359 4.558 17.891 1.00 88.38 196 GLY A N 1
ATOM 1634 C CA . GLY A 1 196 ? -2.006 4.265 17.422 1.00 88.38 196 GLY A CA 1
ATOM 1635 C C . GLY A 1 196 ? -1.511 2.897 17.898 1.00 88.38 196 GLY A C 1
ATOM 1636 O O . GLY A 1 196 ? -0.948 2.137 17.097 1.00 88.38 196 GLY A O 1
ATOM 1637 N N . ASP A 1 197 ? -1.773 2.574 19.160 1.00 90.38 197 ASP A N 1
ATOM 1638 C CA . ASP A 1 197 ? -1.392 1.312 19.790 1.00 90.38 197 ASP A CA 1
ATOM 1639 C C . ASP A 1 197 ? -2.250 0.159 19.276 1.00 90.38 197 ASP A C 1
ATOM 1641 O O . ASP A 1 197 ? -1.699 -0.822 18.778 1.00 90.38 197 ASP A O 1
ATOM 1645 N N . LEU A 1 198 ? -3.577 0.323 19.235 1.00 91.12 198 LEU A N 1
ATOM 1646 C CA . LEU A 1 198 ? -4.498 -0.663 18.664 1.00 91.12 198 LEU A CA 1
ATOM 1647 C C . LEU A 1 198 ? -4.113 -1.019 17.224 1.00 91.12 198 LEU A C 1
ATOM 1649 O O . LEU A 1 198 ? -4.012 -2.191 16.874 1.00 91.12 198 LEU A O 1
ATOM 1653 N N . THR A 1 199 ? -3.838 -0.014 16.386 1.00 93.50 199 THR A N 1
ATOM 1654 C CA . THR A 1 199 ? -3.412 -0.258 14.999 1.00 93.50 199 THR A CA 1
ATOM 1655 C C . THR A 1 199 ? -2.101 -1.046 14.947 1.00 93.50 199 THR A C 1
ATOM 1657 O O . THR A 1 199 ? -1.882 -1.842 14.039 1.00 93.50 199 THR A O 1
ATOM 1660 N N . SER A 1 200 ? -1.203 -0.819 15.905 1.00 93.88 200 SER A N 1
ATOM 1661 C CA . SER A 1 200 ? 0.076 -1.527 15.962 1.00 93.88 200 SER A CA 1
ATOM 1662 C C . SER A 1 200 ? -0.098 -2.980 16.383 1.00 93.88 200 SER A C 1
ATOM 1664 O O . SER A 1 200 ? 0.492 -3.843 15.744 1.00 93.88 200 SER A O 1
ATOM 1666 N N . LEU A 1 201 ? -0.937 -3.234 17.388 1.00 94.06 201 LEU A N 1
ATOM 1667 C CA . LEU A 1 201 ? -1.262 -4.578 17.861 1.00 94.06 201 LEU A CA 1
ATOM 1668 C C . LEU A 1 201 ? -1.964 -5.402 16.779 1.00 94.06 201 LEU A C 1
ATOM 1670 O O . LEU A 1 201 ? -1.584 -6.543 16.535 1.00 94.06 201 LEU A O 1
ATOM 1674 N N . ILE A 1 202 ? -2.941 -4.811 16.084 1.00 94.56 202 ILE A N 1
ATOM 1675 C CA . ILE A 1 202 ? -3.635 -5.490 14.984 1.00 94.56 202 ILE A CA 1
ATOM 1676 C C . ILE A 1 202 ? -2.655 -5.804 13.848 1.00 94.56 202 ILE A C 1
ATOM 1678 O O . ILE A 1 202 ? -2.671 -6.913 13.327 1.00 94.56 202 ILE A O 1
ATOM 1682 N N . GLU A 1 203 ? -1.795 -4.859 13.448 1.00 95.12 203 GLU A N 1
ATOM 1683 C CA . GLU A 1 203 ? -0.791 -5.125 12.407 1.00 95.12 203 GLU A CA 1
ATOM 1684 C C . GLU A 1 203 ? 0.119 -6.292 12.802 1.00 95.12 203 GLU A C 1
ATOM 1686 O O . GLU A 1 203 ? 0.332 -7.196 11.999 1.00 95.12 203 GLU A O 1
ATOM 1691 N N . GLU A 1 204 ? 0.635 -6.284 14.029 1.00 93.06 204 GLU A N 1
ATOM 1692 C CA . GLU A 1 204 ? 1.515 -7.336 14.531 1.00 93.06 204 GLU A CA 1
ATOM 1693 C C . GLU A 1 204 ? 0.818 -8.699 14.543 1.00 93.06 204 GLU A C 1
ATOM 1695 O O . GLU A 1 204 ? 1.353 -9.665 14.000 1.00 93.06 204 GLU A O 1
ATOM 1700 N N . TYR A 1 205 ? -0.413 -8.760 15.056 1.00 93.06 205 TYR A N 1
ATOM 1701 C CA . TYR A 1 205 ? -1.248 -9.958 15.013 1.00 93.06 205 TYR A CA 1
ATOM 1702 C C . TYR A 1 205 ? -1.420 -10.489 13.582 1.00 93.06 205 TYR A C 1
ATOM 1704 O O . TYR A 1 205 ? -1.201 -11.674 13.321 1.00 93.06 205 TYR A O 1
ATOM 1712 N N . LEU A 1 206 ? -1.757 -9.613 12.631 1.00 93.06 206 LEU A N 1
ATOM 1713 C CA . LEU A 1 206 ? -1.943 -9.998 11.233 1.00 93.06 206 LEU A CA 1
ATOM 1714 C C . LEU A 1 206 ? -0.639 -10.479 10.585 1.00 93.06 206 LEU A C 1
ATOM 1716 O O . LEU A 1 206 ? -0.670 -11.431 9.811 1.00 93.06 206 LEU A O 1
ATOM 1720 N N . LEU A 1 207 ? 0.503 -9.866 10.905 1.00 91.50 207 LEU A N 1
ATOM 1721 C CA . LEU A 1 207 ? 1.813 -10.271 10.380 1.00 91.50 207 LEU A CA 1
ATOM 1722 C C . LEU A 1 207 ? 2.322 -11.589 10.982 1.00 91.50 207 LEU A C 1
ATOM 1724 O O . LEU A 1 207 ? 3.035 -12.332 10.309 1.00 91.50 207 LEU A O 1
ATOM 1728 N N . ILE A 1 208 ? 1.942 -11.906 12.222 1.00 89.44 208 ILE A N 1
ATOM 1729 C CA . ILE A 1 208 ? 2.171 -13.231 12.818 1.00 89.44 208 ILE A CA 1
ATOM 1730 C C . ILE A 1 208 ? 1.286 -14.270 12.126 1.00 89.44 208 ILE A C 1
ATOM 1732 O O . ILE A 1 208 ? 1.740 -15.369 11.811 1.00 89.44 208 ILE A O 1
ATOM 1736 N N . LYS A 1 209 ? 0.022 -13.934 11.857 1.00 89.31 209 LYS A N 1
ATOM 1737 C CA . LYS A 1 209 ? -0.936 -14.869 11.259 1.00 89.31 209 LYS A CA 1
ATOM 1738 C C . LYS A 1 209 ? -0.656 -15.146 9.783 1.00 89.31 209 LYS A C 1
ATOM 1740 O O . LYS A 1 209 ? -0.813 -16.285 9.339 1.00 89.31 209 LYS A O 1
ATOM 1745 N N . TYR A 1 210 ? -0.223 -14.135 9.034 1.00 88.88 210 TYR A N 1
ATOM 1746 C CA . TYR A 1 210 ? -0.160 -14.167 7.575 1.00 88.88 210 TYR A CA 1
ATOM 1747 C C . TYR A 1 210 ? 1.232 -13.840 7.042 1.00 88.88 210 TYR A C 1
ATOM 1749 O O . TYR A 1 210 ? 1.794 -12.779 7.313 1.00 88.88 210 TYR A O 1
ATOM 1757 N N . SER A 1 211 ? 1.781 -14.742 6.228 1.00 84.06 211 SER A N 1
ATOM 1758 C CA . SER A 1 211 ? 3.039 -14.501 5.523 1.00 84.06 211 SER A CA 1
ATOM 1759 C C . SER A 1 211 ? 2.768 -13.781 4.207 1.00 84.06 211 SER A C 1
ATOM 1761 O O . SER A 1 211 ? 2.099 -14.331 3.335 1.00 84.06 211 SER A O 1
ATOM 1763 N N . THR A 1 212 ? 3.298 -12.567 4.042 1.00 88.62 212 THR A N 1
ATOM 1764 C CA . THR A 1 212 ? 3.192 -11.817 2.782 1.00 88.62 212 THR A CA 1
ATOM 1765 C C . THR A 1 212 ? 4.522 -11.739 2.042 1.00 88.62 212 THR A C 1
ATOM 1767 O O . THR A 1 212 ? 5.598 -11.813 2.633 1.00 88.62 212 THR A O 1
ATOM 1770 N N . LYS A 1 213 ? 4.453 -11.541 0.720 1.00 88.38 213 LYS A N 1
ATOM 1771 C CA . LYS A 1 213 ? 5.644 -11.438 -0.137 1.00 88.38 213 LYS A CA 1
ATOM 1772 C C . LYS A 1 213 ? 6.509 -10.215 0.163 1.00 88.38 213 LYS A C 1
ATOM 1774 O O . LYS A 1 213 ? 7.720 -10.282 -0.033 1.00 88.38 213 LYS A O 1
ATOM 1779 N N . CYS A 1 214 ? 5.913 -9.099 0.592 1.00 89.38 214 CYS A N 1
ATOM 1780 C CA . CYS A 1 214 ? 6.601 -7.807 0.663 1.00 89.38 214 CYS A CA 1
ATOM 1781 C C . CYS A 1 214 ? 6.804 -7.260 2.087 1.00 89.38 214 CYS A C 1
ATOM 1783 O O . CYS A 1 214 ? 7.502 -6.247 2.236 1.00 89.38 214 CYS A O 1
ATOM 1785 N N . ASN A 1 215 ? 6.260 -7.896 3.132 1.00 88.88 215 ASN A N 1
ATOM 1786 C CA . ASN A 1 215 ? 6.620 -7.589 4.520 1.00 88.88 215 ASN A CA 1
ATOM 1787 C C . ASN A 1 215 ? 7.953 -8.267 4.879 1.00 88.88 215 ASN A C 1
ATOM 1789 O O . ASN A 1 215 ? 8.105 -9.476 4.774 1.00 88.88 215 ASN A O 1
ATOM 1793 N N . SER A 1 216 ? 8.953 -7.488 5.291 1.00 74.94 216 SER A N 1
ATOM 1794 C CA . SER A 1 216 ? 10.250 -8.025 5.723 1.00 74.94 216 SER A CA 1
ATOM 1795 C C . SER A 1 216 ? 10.208 -8.479 7.180 1.00 74.94 216 SER A C 1
ATOM 1797 O O . SER A 1 216 ? 9.678 -7.747 8.011 1.00 74.94 216 SER A O 1
ATOM 1799 N N . GLY A 1 217 ? 10.853 -9.606 7.495 1.00 67.69 217 GLY A N 1
ATOM 1800 C CA . GLY A 1 217 ? 11.081 -10.049 8.878 1.00 67.69 217 GLY A CA 1
ATOM 1801 C C . GLY A 1 217 ? 9.933 -10.836 9.516 1.00 67.69 217 GLY A C 1
ATOM 1802 O O . GLY A 1 217 ? 10.038 -11.174 10.688 1.00 67.69 217 GLY A O 1
ATOM 1803 N N . TYR A 1 218 ? 8.878 -11.157 8.761 1.00 62.94 218 TYR A N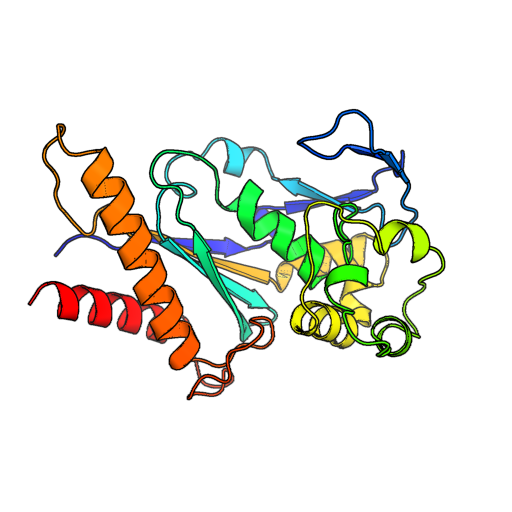 1
ATOM 1804 C CA . TYR A 1 218 ? 7.742 -11.939 9.249 1.00 62.94 218 TYR A CA 1
ATOM 1805 C C . TYR A 1 218 ? 7.530 -13.182 8.385 1.00 62.94 218 TYR A C 1
ATOM 1807 O O . TYR A 1 218 ? 7.230 -13.088 7.196 1.00 62.94 218 TYR A O 1
ATOM 1815 N N . ASN A 1 219 ? 7.660 -14.350 9.010 1.00 66.69 219 ASN A N 1
ATOM 1816 C CA . ASN A 1 219 ? 7.325 -15.644 8.422 1.00 66.69 219 ASN A CA 1
ATOM 1817 C C . ASN A 1 219 ? 5.987 -16.093 9.016 1.00 66.69 219 ASN A C 1
ATOM 1819 O O . ASN A 1 219 ? 5.962 -16.995 9.849 1.00 66.69 219 ASN A O 1
ATOM 1823 N N . GLY A 1 220 ? 4.905 -15.383 8.680 1.00 65.62 220 GLY A N 1
ATOM 1824 C CA . GLY A 1 220 ? 3.590 -15.650 9.263 1.00 65.62 220 GLY A CA 1
ATOM 1825 C C . GLY A 1 220 ? 3.150 -17.115 9.125 1.00 65.62 220 GLY A C 1
ATOM 1826 O O . GLY A 1 220 ? 3.614 -17.836 8.241 1.00 65.62 220 GLY A O 1
ATOM 1827 N N . LEU A 1 221 ? 2.257 -17.554 10.012 1.00 71.06 221 LEU A N 1
ATOM 1828 C CA . LEU A 1 221 ? 1.880 -18.965 10.171 1.00 71.06 221 LEU A CA 1
ATOM 1829 C C . LEU A 1 221 ? 1.118 -19.540 8.967 1.00 71.06 221 LEU A C 1
ATOM 1831 O O . LEU A 1 221 ? 1.214 -20.732 8.683 1.00 71.06 221 LEU A O 1
ATOM 1835 N N . THR A 1 222 ? 0.373 -18.695 8.254 1.00 71.19 222 THR A N 1
ATOM 1836 C CA . THR A 1 222 ? -0.465 -19.093 7.116 1.00 71.19 222 THR A CA 1
ATOM 1837 C C . THR A 1 222 ? 0.119 -18.557 5.814 1.00 71.19 222 THR A C 1
ATOM 1839 O O . THR A 1 222 ? 0.466 -17.373 5.718 1.00 71.19 222 THR A O 1
ATOM 1842 N N . LYS A 1 223 ? 0.204 -19.418 4.792 1.00 68.88 223 LYS A N 1
ATOM 1843 C CA . LYS A 1 223 ? 0.588 -19.009 3.43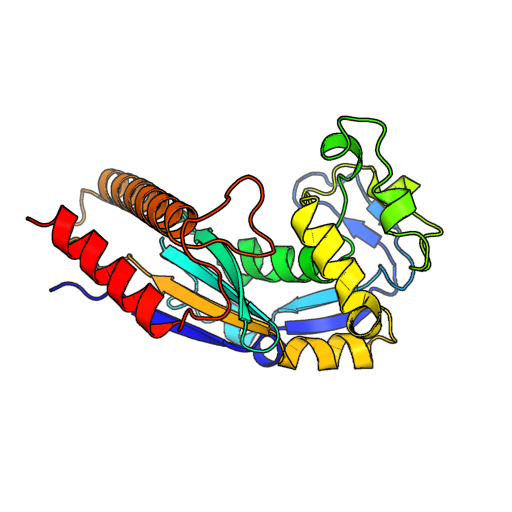5 1.00 68.88 223 LYS A CA 1
ATOM 1844 C C . LYS A 1 223 ? -0.539 -18.227 2.765 1.00 68.88 223 LYS A C 1
ATOM 1846 O O . LYS A 1 223 ? -1.716 -18.487 2.983 1.00 68.88 223 LYS A O 1
ATOM 1851 N N . ILE A 1 224 ? -0.157 -17.276 1.918 1.00 66.06 224 ILE A N 1
ATOM 1852 C CA . ILE A 1 224 ? -1.083 -16.284 1.369 1.00 66.06 224 ILE A CA 1
ATOM 1853 C C . ILE A 1 224 ? -2.014 -16.791 0.271 1.00 66.06 224 ILE A C 1
ATOM 1855 O O . ILE A 1 224 ? -3.032 -16.154 0.018 1.00 66.06 224 ILE A O 1
ATOM 1859 N N . SER A 1 225 ? -1.677 -17.915 -0.372 1.00 63.97 225 SER A N 1
ATOM 1860 C CA . SER A 1 225 ? -2.444 -18.481 -1.491 1.00 63.97 225 SER A CA 1
ATOM 1861 C C . SER A 1 225 ? -3.900 -18.786 -1.139 1.00 63.97 225 SER A C 1
ATOM 1863 O O . SER A 1 225 ? -4.725 -18.886 -2.042 1.00 63.97 225 SER A O 1
ATOM 1865 N N . ASP A 1 226 ? -4.211 -18.872 0.156 1.00 66.19 226 ASP A N 1
ATOM 1866 C CA . ASP A 1 226 ? -5.506 -19.313 0.667 1.00 66.19 226 ASP A CA 1
ATOM 1867 C C . ASP A 1 226 ? -6.287 -18.192 1.380 1.00 66.19 226 ASP A C 1
ATOM 1869 O O . ASP A 1 226 ? -7.376 -18.437 1.893 1.00 66.19 226 ASP A O 1
ATOM 1873 N N . ILE A 1 227 ? -5.756 -16.961 1.433 1.00 75.75 227 ILE A N 1
ATOM 1874 C CA . ILE A 1 227 ? -6.331 -15.875 2.244 1.00 75.75 227 ILE A CA 1
ATOM 1875 C C . ILE A 1 227 ? -7.263 -15.000 1.409 1.00 75.75 227 ILE A C 1
ATOM 1877 O O . ILE A 1 227 ? -6.837 -14.354 0.449 1.00 75.75 227 ILE A O 1
ATOM 1881 N N . LYS A 1 228 ? -8.521 -14.874 1.839 1.00 83.62 228 LYS A N 1
ATOM 1882 C CA . LYS A 1 228 ? -9.450 -13.869 1.310 1.00 83.62 228 LYS A CA 1
ATOM 1883 C C . LYS A 1 228 ? -9.386 -12.597 2.151 1.00 83.62 228 LYS A C 1
ATOM 1885 O O . LYS A 1 228 ? -9.213 -12.624 3.366 1.00 83.62 228 LYS A O 1
ATOM 1890 N N . ILE A 1 229 ? -9.609 -11.446 1.515 1.00 86.19 229 ILE A N 1
ATOM 1891 C CA . ILE A 1 229 ? -9.688 -10.149 2.216 1.00 86.19 229 ILE A CA 1
ATOM 1892 C C . ILE A 1 229 ? -10.807 -10.139 3.272 1.00 86.19 229 ILE A C 1
ATOM 1894 O O . ILE A 1 229 ? -10.681 -9.464 4.2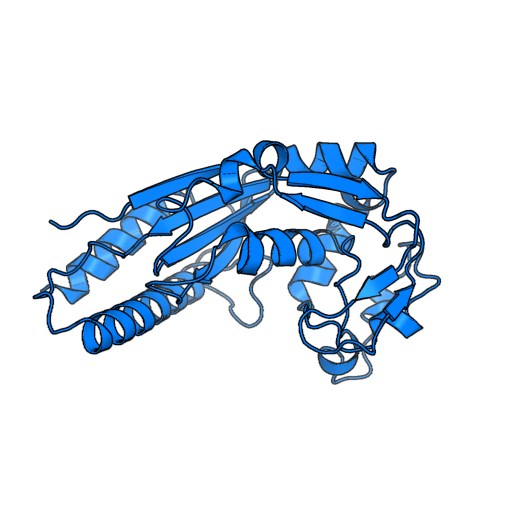95 1.00 86.19 229 ILE A O 1
ATOM 1898 N N . THR A 1 230 ? -11.878 -10.906 3.050 1.00 86.00 230 THR A N 1
ATOM 1899 C CA . THR A 1 230 ? -12.942 -11.129 4.038 1.00 86.00 230 THR A CA 1
ATOM 1900 C C . THR A 1 230 ? -12.404 -11.764 5.312 1.00 86.00 230 THR A C 1
ATOM 1902 O O . THR A 1 230 ? -12.726 -11.285 6.391 1.00 86.00 230 THR A O 1
ATOM 1905 N N . ASP A 1 231 ? -11.497 -12.733 5.200 1.00 88.75 231 ASP A N 1
ATOM 1906 C CA . ASP A 1 231 ? -10.920 -13.405 6.364 1.00 88.75 231 ASP A CA 1
ATOM 1907 C C . ASP A 1 231 ? -10.116 -12.403 7.196 1.00 88.75 231 ASP A C 1
ATOM 1909 O O . ASP A 1 231 ? -10.210 -12.379 8.418 1.00 88.75 231 ASP A O 1
ATOM 1913 N N . ILE A 1 232 ? -9.363 -11.507 6.551 1.00 90.38 232 ILE A N 1
ATOM 1914 C CA . ILE A 1 232 ? -8.613 -10.460 7.259 1.00 90.38 232 ILE A CA 1
ATOM 1915 C C . ILE A 1 232 ? -9.557 -9.492 7.961 1.00 90.38 232 ILE A C 1
ATOM 1917 O O . ILE A 1 232 ? -9.308 -9.120 9.106 1.00 90.38 232 ILE A O 1
ATOM 1921 N N . LYS A 1 233 ? -10.644 -9.091 7.296 1.00 90.75 233 LYS A N 1
ATOM 1922 C CA . LYS A 1 233 ? -11.666 -8.236 7.901 1.00 90.75 233 LYS A CA 1
ATOM 1923 C C . LYS A 1 233 ? -12.231 -8.876 9.168 1.00 90.75 233 LYS A C 1
ATOM 1925 O O . LYS A 1 233 ? -12.284 -8.208 10.198 1.00 90.75 233 LYS A O 1
ATOM 1930 N N . ASP A 1 234 ? -12.620 -10.142 9.082 1.00 91.06 234 ASP A N 1
ATOM 1931 C CA . ASP A 1 234 ? -13.225 -10.875 10.191 1.00 91.06 234 ASP A CA 1
ATOM 1932 C C . ASP A 1 234 ? -12.228 -11.030 11.343 1.00 91.06 234 ASP A C 1
ATOM 1934 O O . ASP A 1 234 ? -12.574 -10.777 12.490 1.00 91.06 234 ASP A O 1
ATOM 1938 N N . ASN A 1 235 ? -10.956 -11.288 11.036 1.00 91.69 235 ASN A N 1
ATOM 1939 C CA . ASN A 1 235 ? -9.88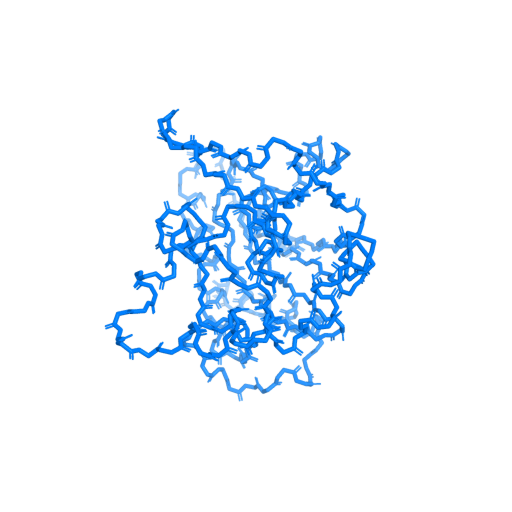3 -11.354 12.028 1.00 91.69 235 ASN A CA 1
ATOM 1940 C C . ASN A 1 235 ? -9.594 -10.017 12.721 1.00 91.69 235 ASN A C 1
ATOM 1942 O O . ASN A 1 235 ? -9.307 -9.990 13.915 1.00 91.69 235 ASN A O 1
ATOM 1946 N N . ILE A 1 236 ? -9.674 -8.896 11.999 1.00 91.94 236 ILE A N 1
ATOM 1947 C CA . ILE A 1 236 ? -9.563 -7.565 12.610 1.00 91.94 236 ILE A CA 1
ATOM 1948 C C . ILE A 1 236 ? -10.742 -7.329 13.562 1.00 91.94 236 ILE A C 1
ATOM 1950 O O . ILE A 1 236 ? -10.539 -6.819 14.664 1.00 91.94 236 ILE A O 1
ATOM 1954 N N . ILE A 1 237 ? -11.960 -7.683 13.143 1.00 90.50 237 ILE A N 1
ATOM 1955 C CA . ILE A 1 237 ? -13.168 -7.535 13.963 1.00 90.50 237 ILE A CA 1
ATOM 1956 C C . ILE A 1 237 ? -13.063 -8.400 15.222 1.00 90.50 237 ILE A C 1
ATOM 1958 O O . ILE A 1 237 ? -13.213 -7.875 16.320 1.00 90.50 237 ILE A O 1
ATOM 1962 N N . GLU A 1 238 ? -12.726 -9.681 15.076 1.00 90.50 238 GLU A N 1
ATOM 1963 C CA . GLU A 1 238 ? -12.566 -10.624 16.186 1.00 90.50 238 GLU A CA 1
ATOM 1964 C C . GLU A 1 238 ? -11.519 -10.139 17.193 1.00 90.50 238 GLU A C 1
ATOM 1966 O O . GLU A 1 238 ? -11.760 -10.159 18.399 1.00 90.50 238 GLU A O 1
ATOM 1971 N N . PHE A 1 239 ? -10.376 -9.641 16.712 1.00 90.44 239 PHE A N 1
ATOM 1972 C CA . PHE A 1 239 ? -9.327 -9.103 17.574 1.00 90.44 239 PHE A CA 1
ATOM 1973 C C . PHE A 1 239 ? -9.804 -7.879 18.366 1.00 90.44 239 PHE A C 1
ATOM 1975 O O . PHE A 1 239 ? -9.543 -7.757 19.563 1.00 90.44 239 PHE A O 1
ATOM 1982 N N . VAL A 1 240 ? -10.523 -6.965 17.711 1.00 87.75 240 VAL A N 1
ATOM 1983 C CA . VAL A 1 240 ? -11.100 -5.787 18.371 1.00 87.75 240 VAL A CA 1
ATOM 1984 C C . VAL A 1 240 ? -12.164 -6.194 19.390 1.00 87.75 240 VAL A C 1
ATOM 1986 O O . VAL A 1 240 ? -12.203 -5.635 20.484 1.00 87.75 240 VAL A O 1
ATOM 1989 N N . ASP A 1 241 ? -13.006 -7.169 19.064 1.00 87.00 241 ASP A N 1
ATOM 1990 C CA . ASP A 1 241 ? -14.034 -7.676 19.971 1.00 87.00 241 ASP A CA 1
ATOM 1991 C C . ASP A 1 241 ? -13.424 -8.384 21.181 1.00 87.00 241 ASP A C 1
ATOM 1993 O O . ASP A 1 241 ? -13.926 -8.220 22.290 1.00 87.00 241 ASP A O 1
ATOM 1997 N N . PHE A 1 242 ? -12.320 -9.113 20.998 1.00 86.75 242 PHE A N 1
ATOM 1998 C CA . PHE A 1 242 ? -11.560 -9.721 22.090 1.00 86.75 242 PHE A CA 1
ATOM 1999 C C . PHE A 1 242 ? -11.037 -8.673 23.080 1.00 86.75 242 PHE A C 1
ATOM 2001 O O . PHE A 1 242 ? -11.175 -8.861 24.282 1.00 86.75 242 PHE A O 1
ATOM 2008 N N . LEU A 1 243 ? -10.501 -7.549 22.593 1.00 82.19 243 LEU A N 1
ATOM 2009 C CA . LEU A 1 243 ? -10.000 -6.468 23.452 1.00 82.19 243 LEU A CA 1
ATOM 2010 C C . LEU A 1 243 ? -11.098 -5.690 24.195 1.00 82.19 243 LEU A C 1
ATOM 2012 O O . LEU A 1 243 ? -10.790 -4.947 25.123 1.00 82.19 243 LEU A O 1
ATOM 2016 N N . ASN A 1 244 ? -12.357 -5.811 23.768 1.00 75.62 244 ASN A N 1
ATOM 2017 C CA . ASN A 1 244 ? -13.501 -5.144 24.395 1.00 75.62 244 ASN A CA 1
ATOM 2018 C C . ASN A 1 244 ? -14.192 -5.990 25.479 1.00 75.62 244 ASN A C 1
ATOM 2020 O O . ASN A 1 244 ? -15.160 -5.511 26.074 1.00 75.62 244 ASN A O 1
ATOM 2024 N N . ARG A 1 245 ? -13.754 -7.236 25.688 1.00 75.50 245 ARG A N 1
ATOM 2025 C CA . ARG A 1 245 ? -14.251 -8.132 26.742 1.00 75.50 245 ARG A CA 1
ATOM 2026 C C . ARG A 1 245 ? -13.480 -7.916 28.036 1.00 75.50 245 ARG A C 1
ATOM 2028 O O . ARG A 1 245 ? -14.144 -7.965 29.092 1.00 75.50 245 ARG A O 1
#

Foldseek 3Di:
DWDFDKDKDFLLVFWDKDAPPQQWDDFPPDNPDTQRDDPPQRIAGDTDVVLVPPPPPFAAKWKKWKFFQNFTFDIDIDQHGRDDGCVVVPVRLLLCLLQVRYNLAACVQVLCPDPDDLVVLCPPQPPPDNVSRVDNSVRYHHSLSSNNNSVCVVQSRDPSVSNSVSSRRMMMMITHCNTLDDDDPVCVPVSSVVSNVLNVVLRVVCLQQEDHSRDPPGPHPDYGPPDDPVVSVVSSVVVSVVVVD

Radius of gyration: 18.73 Å; Cα contacts (8 Å, |Δi|>4): 418; chains: 1; bounding box: 49×41×48 Å

Mean predicted aligned error: 8.4 Å

Sequence (245 aa):
MKKITYHTHKAEDMFEVTRNKSGVFKKSHSSNQINECKFPYNIDFCINKKYLSDKKNFKGSGIYLIEFKRELIYIGKFRPYYEGNIIMTRWRPHLETLTNRGSRVGGFEKTAGEKTNIFKELKGCEISSLEGRKRDTGTVTSKARIKFAKDNWDLFSGDINKLRDSLKEFTFYYFQLNEVFSFKKSQKKQEKELYGDLTSLIEEYLLIKYSTKCNSGYNGLTKISDIKITDIKDNIIEFVDFLNR

Solvent-accessible surface area (backbone atoms only — not comparable to full-atom values): 13573 Å² total; per-residue (Å²): 134,56,57,70,45,76,47,78,46,51,37,50,78,45,39,45,72,43,75,46,86,81,17,65,43,71,47,96,86,40,98,83,49,71,47,78,34,58,83,75,26,18,32,40,75,44,70,39,66,77,65,70,69,45,68,71,89,39,37,28,16,16,44,34,39,37,28,47,75,89,34,64,30,35,72,44,67,40,52,48,47,91,51,78,44,48,56,76,75,43,53,48,58,44,52,22,34,45,48,62,28,24,59,50,44,17,20,50,47,77,71,39,83,51,101,61,58,63,72,59,70,46,63,86,56,93,68,93,63,54,78,75,29,39,42,81,46,88,38,73,51,52,70,37,22,51,50,52,19,58,79,42,27,82,47,48,64,48,57,72,64,44,37,45,58,50,26,70,38,29,38,39,37,38,42,30,47,74,46,58,66,90,74,63,91,88,41,62,67,62,51,42,50,52,44,34,50,50,31,48,53,52,42,51,52,50,37,51,48,39,27,36,66,44,46,78,94,45,85,18,78,35,69,45,95,78,65,53,74,65,57,53,52,51,50,54,49,51,54,54,54,60,76,72,111

pLDDT: mean 79.31, std 14.91, range [42.28, 97.94]